Protein AF-A0A952NMJ9-F1 (afdb_monomer_lite)

Structure (mmCIF, N/CA/C/O backbone):
data_AF-A0A952NMJ9-F1
#
_entry.id   AF-A0A952NMJ9-F1
#
loop_
_atom_site.group_PDB
_atom_site.id
_atom_site.type_symbol
_atom_site.label_atom_id
_atom_site.label_alt_id
_atom_site.label_comp_id
_atom_site.label_asym_id
_atom_site.label_entity_id
_atom_site.label_seq_id
_atom_site.pdbx_PDB_ins_code
_atom_site.Cartn_x
_atom_site.Cartn_y
_atom_site.Cartn_z
_atom_site.occupancy
_atom_site.B_iso_or_equiv
_atom_site.auth_seq_id
_atom_site.auth_comp_id
_atom_site.auth_asym_id
_atom_site.auth_atom_id
_atom_site.pdbx_PDB_model_num
ATOM 1 N N . MET A 1 1 ? 0.794 -1.413 25.135 1.00 42.69 1 MET A N 1
ATOM 2 C CA . MET A 1 1 ? 2.075 -1.591 24.406 1.00 42.69 1 MET A CA 1
ATOM 3 C C . MET A 1 1 ? 2.187 -2.893 23.599 1.00 42.69 1 MET A C 1
ATOM 5 O O . MET A 1 1 ? 2.860 -2.873 22.579 1.00 42.69 1 MET A O 1
ATOM 9 N N . LEU A 1 2 ? 1.512 -3.999 23.958 1.00 35.53 2 LEU A N 1
ATOM 10 C CA . LEU A 1 2 ? 1.586 -5.271 23.206 1.00 35.53 2 LEU A CA 1
ATOM 11 C C . LEU A 1 2 ? 0.956 -5.219 21.788 1.00 35.53 2 LEU A C 1
ATOM 13 O O . LEU A 1 2 ? 1.430 -5.891 20.878 1.00 35.53 2 LEU A O 1
ATOM 17 N N . LYS A 1 3 ? -0.062 -4.368 21.579 1.00 44.22 3 LYS A N 1
ATOM 18 C CA . LYS A 1 3 ? -0.805 -4.239 20.307 1.00 44.22 3 LYS A CA 1
ATOM 19 C C . LYS A 1 3 ? -0.016 -3.550 19.178 1.00 44.22 3 LYS A C 1
ATOM 21 O O . LYS A 1 3 ? -0.236 -3.853 18.013 1.00 44.22 3 LYS A O 1
ATOM 26 N N . LEU A 1 4 ? 0.959 -2.698 19.512 1.00 35.91 4 LEU A N 1
ATOM 27 C CA . LEU A 1 4 ? 1.773 -1.972 18.523 1.00 35.91 4 LEU A CA 1
ATOM 28 C C . LEU A 1 4 ? 2.778 -2.896 17.805 1.00 35.91 4 LEU A C 1
ATOM 30 O O . LEU A 1 4 ? 3.084 -2.702 16.633 1.00 35.91 4 LEU A O 1
ATOM 34 N N . ARG A 1 5 ? 3.242 -3.954 18.489 1.00 33.88 5 ARG A N 1
ATOM 35 C CA . ARG A 1 5 ? 4.168 -4.952 17.925 1.00 33.88 5 ARG A CA 1
ATOM 36 C C . ARG A 1 5 ? 3.506 -5.874 16.895 1.00 33.88 5 ARG A C 1
ATOM 38 O O . ARG A 1 5 ? 4.160 -6.262 15.935 1.00 33.88 5 ARG A O 1
ATOM 45 N N . GLN A 1 6 ? 2.221 -6.199 17.061 1.00 36.75 6 GLN A N 1
ATOM 46 C CA . GLN A 1 6 ? 1.490 -7.052 16.113 1.00 36.75 6 GLN A CA 1
ATOM 47 C C . GLN A 1 6 ? 1.108 -6.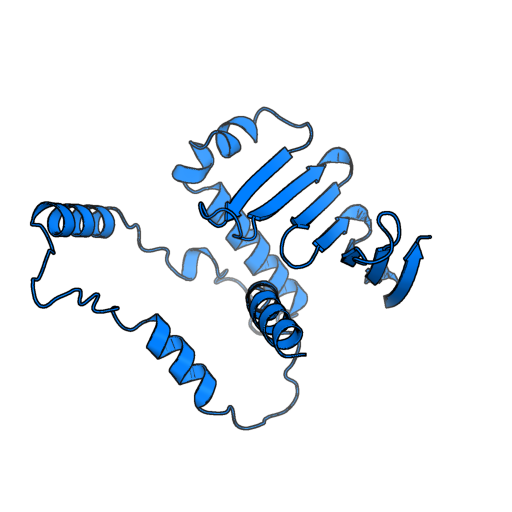313 14.823 1.00 36.75 6 GLN A C 1
ATOM 49 O O . GLN A 1 6 ? 1.174 -6.902 13.747 1.00 36.75 6 GLN A O 1
ATOM 54 N N . VAL A 1 7 ? 0.796 -5.015 14.906 1.00 40.84 7 VAL A N 1
ATOM 55 C CA . VAL A 1 7 ? 0.533 -4.181 13.720 1.00 40.84 7 VAL A CA 1
ATOM 56 C C . VAL A 1 7 ? 1.804 -4.004 12.882 1.00 40.84 7 VAL A C 1
ATOM 58 O O . VAL A 1 7 ? 1.748 -4.138 11.663 1.00 40.84 7 VAL A O 1
ATOM 61 N N . PHE A 1 8 ? 2.966 -3.825 13.524 1.00 36.38 8 PHE A N 1
ATOM 62 C CA . PHE A 1 8 ? 4.257 -3.784 12.826 1.00 36.38 8 PHE A CA 1
ATOM 63 C C . PHE A 1 8 ? 4.568 -5.094 12.084 1.00 36.38 8 PHE A C 1
ATOM 65 O O . PHE A 1 8 ? 5.024 -5.054 10.947 1.00 36.38 8 PHE A O 1
ATOM 72 N N . ALA A 1 9 ? 4.273 -6.255 12.679 1.00 34.78 9 ALA A N 1
ATOM 73 C CA . ALA A 1 9 ? 4.513 -7.552 12.042 1.00 34.78 9 ALA A CA 1
ATOM 74 C C . ALA A 1 9 ? 3.627 -7.787 10.802 1.00 34.78 9 ALA A C 1
ATOM 76 O O . ALA A 1 9 ? 4.106 -8.333 9.813 1.00 34.78 9 ALA A O 1
ATOM 77 N N . PHE A 1 10 ? 2.368 -7.331 10.815 1.00 34.47 10 PHE A N 1
ATOM 78 C CA . PHE A 1 10 ? 1.462 -7.465 9.664 1.00 34.47 10 PHE A CA 1
ATOM 79 C C . PHE A 1 10 ? 1.792 -6.473 8.534 1.00 34.47 10 PHE A C 1
ATOM 81 O O . PHE A 1 10 ? 1.662 -6.803 7.358 1.00 34.47 10 PHE A O 1
ATOM 88 N N . MET A 1 11 ? 2.289 -5.278 8.876 1.00 32.94 11 MET A N 1
ATOM 89 C CA . MET A 1 11 ? 2.744 -4.291 7.890 1.00 32.94 11 MET A CA 1
ATOM 90 C C . MET A 1 11 ? 4.066 -4.692 7.232 1.00 32.94 11 MET A C 1
ATOM 92 O O . MET A 1 11 ? 4.254 -4.450 6.043 1.00 32.94 11 MET A O 1
ATOM 96 N N . ILE A 1 12 ? 4.945 -5.376 7.974 1.00 35.53 12 ILE A N 1
ATOM 97 C CA . ILE A 1 12 ? 6.154 -5.981 7.416 1.00 35.53 12 ILE A CA 1
ATOM 98 C C . ILE A 1 12 ? 5.782 -7.044 6.378 1.00 35.53 12 ILE A C 1
ATOM 100 O O . ILE A 1 12 ? 6.439 -7.089 5.360 1.00 35.53 12 ILE A O 1
ATOM 104 N N . VAL A 1 13 ? 4.702 -7.821 6.518 1.00 34.94 13 VAL A N 1
ATOM 105 C CA . VAL A 1 13 ? 4.318 -8.809 5.482 1.00 34.94 13 VAL A CA 1
ATOM 106 C C . VAL A 1 13 ? 3.899 -8.150 4.155 1.00 34.94 13 VAL A C 1
ATOM 108 O O . VAL A 1 13 ? 4.230 -8.675 3.096 1.00 34.94 13 VAL A O 1
ATOM 111 N N . PHE A 1 14 ? 3.270 -6.967 4.178 1.00 33.09 14 PHE A N 1
ATOM 112 C CA . PHE A 1 14 ? 2.946 -6.219 2.949 1.00 33.09 14 PHE A CA 1
ATOM 113 C C . PHE A 1 14 ? 4.124 -5.376 2.424 1.00 33.09 14 PHE A C 1
ATOM 115 O O . PHE A 1 14 ? 4.249 -5.182 1.219 1.00 33.09 14 PHE A O 1
ATOM 122 N N . ALA A 1 15 ? 5.031 -4.936 3.301 1.00 31.73 15 ALA A N 1
ATOM 123 C CA . ALA A 1 15 ? 6.295 -4.305 2.915 1.00 31.73 15 ALA A CA 1
ATOM 124 C C . ALA A 1 15 ? 7.373 -5.323 2.478 1.00 31.73 15 ALA A C 1
ATOM 126 O O . ALA A 1 15 ? 8.312 -4.953 1.789 1.00 31.73 15 ALA A O 1
ATOM 127 N N . VAL A 1 16 ? 7.236 -6.607 2.830 1.00 32.53 16 VAL A N 1
ATOM 128 C CA . VAL A 1 16 ? 8.125 -7.724 2.438 1.00 32.53 16 VAL A CA 1
ATOM 129 C C . VAL A 1 16 ? 7.691 -8.362 1.114 1.00 32.53 16 VAL A C 1
ATOM 131 O O . VAL A 1 16 ? 8.470 -9.088 0.503 1.00 32.53 16 VAL A O 1
ATOM 134 N N . ALA A 1 17 ? 6.524 -7.989 0.579 1.00 30.83 17 ALA A N 1
ATOM 135 C CA . ALA A 1 17 ? 6.238 -8.124 -0.851 1.00 30.83 17 ALA A CA 1
ATOM 136 C C . ALA A 1 17 ? 6.987 -7.076 -1.716 1.00 30.83 17 ALA A C 1
ATOM 138 O O . ALA A 1 17 ? 6.798 -7.034 -2.928 1.00 30.83 17 ALA A O 1
ATOM 139 N N . LEU A 1 18 ? 7.867 -6.261 -1.111 1.00 33.94 18 LEU A N 1
ATOM 140 C CA . LEU A 1 18 ? 8.969 -5.570 -1.785 1.00 33.94 18 LEU A CA 1
ATOM 141 C C . LEU A 1 18 ? 10.294 -6.220 -1.343 1.00 33.94 18 LEU A C 1
ATOM 143 O O . LEU A 1 18 ? 10.807 -5.901 -0.266 1.00 33.94 18 LEU A O 1
ATOM 147 N N . PRO A 1 19 ? 10.891 -7.137 -2.123 1.00 36.31 19 PRO A N 1
ATOM 148 C CA . PRO A 1 19 ? 12.197 -7.669 -1.774 1.00 36.31 19 PRO A CA 1
ATOM 149 C C . PRO A 1 19 ? 13.293 -6.654 -2.134 1.00 36.31 19 PRO A C 1
ATOM 151 O O . PRO A 1 19 ? 13.559 -6.405 -3.302 1.00 36.31 19 PRO A O 1
ATOM 154 N N . GLY A 1 20 ? 13.997 -6.127 -1.127 1.00 38.19 20 GLY A N 1
ATOM 155 C CA . GLY A 1 20 ? 15.417 -5.786 -1.289 1.00 38.19 20 GLY A CA 1
ATOM 156 C C . GLY A 1 20 ? 15.825 -4.310 -1.308 1.00 38.19 20 GLY A C 1
ATOM 157 O O . GLY A 1 20 ? 16.575 -3.904 -2.186 1.00 38.19 20 GLY A O 1
ATOM 158 N N . PHE A 1 21 ? 15.472 -3.531 -0.283 1.00 36.69 21 PHE A N 1
ATOM 159 C CA . PHE A 1 21 ? 16.312 -2.403 0.150 1.00 36.69 21 PHE A CA 1
ATOM 160 C C . PHE A 1 21 ? 17.115 -2.831 1.379 1.00 36.69 21 PHE A C 1
ATOM 162 O O . PHE A 1 21 ? 16.654 -2.670 2.502 1.00 36.69 21 PHE A O 1
ATOM 169 N N . ALA A 1 22 ? 18.277 -3.442 1.142 1.00 37.31 22 ALA A N 1
ATOM 170 C CA . ALA A 1 22 ? 19.476 -3.440 1.992 1.00 37.31 22 ALA A CA 1
ATOM 171 C C . ALA A 1 22 ? 20.250 -4.743 1.779 1.00 37.31 22 ALA A C 1
ATOM 173 O O . ALA A 1 22 ? 19.855 -5.783 2.300 1.00 37.31 22 ALA A O 1
ATOM 174 N N . GLN A 1 23 ? 21.376 -4.669 1.067 1.00 38.44 23 GLN A N 1
ATOM 175 C CA . GLN A 1 23 ? 22.590 -5.401 1.440 1.00 38.44 23 GLN A CA 1
ATOM 176 C C . GLN A 1 23 ? 23.782 -4.950 0.589 1.00 38.44 23 GLN A C 1
ATOM 178 O O . GLN A 1 23 ? 24.056 -5.470 -0.485 1.00 38.44 23 GLN A O 1
ATOM 183 N N . GLY A 1 24 ? 24.519 -3.982 1.130 1.00 36.00 24 GLY A N 1
ATOM 184 C CA . GLY A 1 24 ? 25.961 -3.878 0.950 1.00 36.00 24 GLY A CA 1
ATOM 185 C C . GLY A 1 24 ? 26.610 -4.146 2.307 1.00 36.00 24 GLY A C 1
ATOM 186 O O . GLY A 1 24 ? 26.682 -3.227 3.112 1.00 36.00 24 GLY A O 1
ATOM 187 N N . ALA A 1 25 ? 26.961 -5.410 2.576 1.00 32.69 25 ALA A N 1
ATOM 188 C CA . ALA A 1 25 ? 27.971 -5.917 3.529 1.00 32.69 25 ALA A CA 1
ATOM 189 C C . ALA A 1 25 ? 27.605 -7.347 3.998 1.00 32.69 25 ALA A C 1
ATOM 191 O O . ALA A 1 25 ? 26.434 -7.617 4.280 1.00 32.69 25 ALA A O 1
ATOM 192 N N . PRO A 1 26 ? 28.577 -8.271 4.121 1.00 44.53 26 PRO A N 1
ATOM 193 C CA . PRO A 1 26 ? 28.313 -9.661 4.469 1.00 44.53 26 PRO A CA 1
ATOM 194 C C . PRO A 1 26 ? 28.120 -9.809 5.983 1.00 44.53 26 PRO A C 1
ATOM 196 O O . PRO A 1 26 ? 29.057 -9.639 6.759 1.00 44.53 26 PRO A O 1
ATOM 199 N N . SER A 1 27 ? 26.922 -10.191 6.425 1.00 42.25 27 SER A N 1
ATOM 200 C CA . SER A 1 27 ? 26.738 -10.731 7.775 1.00 42.25 27 SER A CA 1
ATOM 201 C C . SER A 1 27 ? 25.865 -11.980 7.735 1.00 42.25 27 SER A C 1
ATOM 203 O O . SER A 1 27 ? 24.896 -12.073 6.984 1.00 42.25 27 SER A O 1
ATOM 205 N N . ARG A 1 28 ? 26.296 -12.985 8.499 1.00 46.53 28 ARG A N 1
ATOM 206 C CA . ARG A 1 28 ? 25.708 -14.323 8.593 1.00 46.53 28 ARG A CA 1
ATOM 207 C C . ARG A 1 28 ? 24.206 -14.231 8.883 1.00 46.53 28 ARG A C 1
ATOM 209 O O . ARG A 1 28 ? 23.813 -13.714 9.926 1.00 46.53 28 ARG A O 1
ATOM 216 N N . ALA A 1 29 ? 23.386 -14.764 7.980 1.00 38.59 29 ALA A N 1
ATOM 217 C CA . ALA A 1 29 ? 21.941 -14.823 8.159 1.00 38.59 29 ALA A CA 1
ATOM 218 C C . ALA A 1 29 ? 21.564 -15.716 9.366 1.00 38.59 29 ALA A C 1
ATOM 220 O O . ALA A 1 29 ? 22.111 -16.814 9.508 1.00 38.59 29 ALA A O 1
ATOM 221 N N . PRO A 1 30 ? 20.632 -15.287 10.236 1.00 40.28 30 PRO A N 1
ATOM 222 C CA . PRO A 1 30 ? 20.154 -16.098 11.349 1.00 40.28 30 PRO A CA 1
ATOM 223 C C . PRO A 1 30 ? 19.187 -17.193 10.863 1.00 40.28 30 PRO A C 1
ATOM 225 O O . PRO A 1 30 ? 18.273 -16.943 10.078 1.00 40.28 30 PRO A O 1
ATOM 228 N N . ALA A 1 31 ? 19.360 -18.412 11.384 1.00 44.19 31 ALA A N 1
ATOM 229 C CA . ALA A 1 31 ? 18.623 -19.638 11.035 1.00 44.19 31 ALA A CA 1
ATOM 230 C C . ALA A 1 31 ? 17.092 -19.607 11.281 1.00 44.19 31 ALA A C 1
ATOM 232 O O . ALA A 1 31 ? 16.402 -20.608 11.088 1.00 44.19 31 ALA A O 1
ATOM 233 N N . THR A 1 32 ? 16.539 -18.480 11.726 1.00 42.66 32 THR A N 1
ATOM 234 C CA . THR A 1 32 ? 15.120 -18.292 12.052 1.00 42.66 32 THR A CA 1
ATOM 235 C C . THR A 1 32 ? 14.244 -18.035 10.826 1.00 42.66 32 THR A C 1
ATOM 237 O O . THR A 1 32 ? 13.089 -18.455 10.823 1.00 42.66 32 THR A O 1
ATOM 240 N N . ILE A 1 33 ? 14.779 -17.421 9.765 1.00 39.19 33 ILE A N 1
ATOM 241 C CA . ILE A 1 33 ? 14.003 -17.111 8.548 1.00 39.19 33 ILE A CA 1
ATOM 242 C C . ILE A 1 33 ? 13.688 -18.396 7.766 1.00 39.19 33 ILE A C 1
ATOM 244 O O . ILE A 1 33 ? 12.555 -18.609 7.341 1.00 39.19 33 ILE A O 1
ATOM 248 N N . THR A 1 34 ? 14.648 -19.318 7.681 1.00 41.88 34 THR A N 1
ATOM 249 C CA . THR A 1 34 ? 14.473 -20.611 7.001 1.00 41.88 34 THR A CA 1
ATOM 250 C C . THR A 1 34 ? 13.426 -21.497 7.689 1.00 41.88 34 THR A C 1
ATOM 252 O O . THR A 1 34 ? 12.685 -22.212 7.018 1.00 41.88 34 THR A O 1
ATOM 255 N N . ARG A 1 35 ? 13.294 -21.408 9.023 1.00 41.41 35 ARG A N 1
ATOM 256 C CA . ARG A 1 35 ? 12.271 -22.153 9.779 1.00 41.41 35 ARG A CA 1
ATOM 257 C C . ARG A 1 35 ? 10.859 -21.604 9.579 1.00 41.41 35 ARG A C 1
ATOM 259 O O . ARG A 1 35 ? 9.920 -22.391 9.554 1.00 41.41 35 ARG A O 1
ATOM 266 N N . GLY A 1 36 ? 10.701 -20.289 9.408 1.00 37.28 36 GLY A N 1
ATOM 267 C CA . GLY A 1 36 ? 9.393 -19.677 9.141 1.00 37.28 36 GLY A CA 1
ATOM 268 C C . GLY A 1 36 ? 8.807 -20.115 7.797 1.00 37.28 36 GLY A C 1
ATOM 269 O O . GLY A 1 36 ? 7.623 -20.425 7.708 1.00 37.28 36 GLY A O 1
ATOM 270 N N . VAL A 1 37 ? 9.659 -20.236 6.776 1.00 39.34 37 VAL A N 1
ATOM 271 C CA . VAL A 1 37 ? 9.260 -20.718 5.444 1.00 39.34 37 VAL A CA 1
ATOM 272 C C . VAL A 1 37 ? 8.950 -22.220 5.460 1.00 39.34 37 VAL A C 1
ATOM 274 O O . VAL A 1 37 ? 7.958 -22.641 4.874 1.00 39.34 37 VAL A O 1
ATOM 277 N N . GLN A 1 38 ? 9.724 -23.033 6.190 1.00 40.78 38 GLN A N 1
ATOM 278 C CA . GLN A 1 38 ? 9.424 -24.464 6.348 1.00 40.78 38 GLN A CA 1
ATOM 279 C C . GLN A 1 38 ? 8.149 -24.733 7.163 1.00 40.78 38 GLN A C 1
ATOM 281 O O . GLN A 1 38 ? 7.432 -25.678 6.851 1.00 40.78 38 GLN A O 1
ATOM 286 N N . ALA A 1 39 ? 7.824 -23.903 8.160 1.00 42.59 39 ALA A N 1
ATOM 287 C CA . ALA A 1 39 ? 6.588 -24.037 8.935 1.00 42.59 39 ALA A CA 1
ATOM 288 C C . ALA A 1 39 ? 5.326 -23.677 8.127 1.00 42.59 39 ALA A C 1
ATOM 290 O O . ALA A 1 39 ? 4.266 -24.238 8.379 1.00 42.59 39 ALA A O 1
ATOM 291 N N . LEU A 1 40 ? 5.445 -22.778 7.141 1.00 37.31 40 LEU A N 1
ATOM 292 C CA . LEU A 1 40 ? 4.362 -22.420 6.214 1.00 37.31 40 LEU A CA 1
ATOM 293 C C . LEU A 1 40 ? 4.216 -23.406 5.042 1.00 37.31 40 LEU A C 1
ATOM 295 O O . LEU A 1 40 ? 3.147 -23.487 4.445 1.00 37.31 40 LEU A O 1
ATOM 299 N N . ALA A 1 41 ? 5.277 -24.148 4.715 1.00 39.16 41 ALA A N 1
ATOM 300 C CA . ALA A 1 41 ? 5.271 -25.182 3.678 1.00 39.16 41 ALA A CA 1
ATOM 301 C C . ALA A 1 41 ? 4.927 -26.586 4.213 1.00 39.16 41 ALA A C 1
ATOM 303 O O . ALA A 1 41 ? 4.723 -27.509 3.423 1.00 39.16 41 ALA A O 1
ATOM 304 N N . ALA A 1 42 ? 4.871 -26.771 5.536 1.00 36.16 42 ALA A N 1
ATOM 305 C CA . ALA A 1 42 ? 4.456 -28.032 6.132 1.00 36.16 42 ALA A CA 1
ATOM 306 C C . ALA A 1 42 ? 2.932 -28.213 5.976 1.00 36.16 42 ALA A C 1
ATOM 308 O O . ALA A 1 42 ? 2.180 -27.286 6.286 1.00 36.16 42 ALA A O 1
ATOM 309 N N . PRO A 1 43 ? 2.449 -29.384 5.519 1.00 42.47 43 PRO A N 1
ATOM 310 C CA . PRO A 1 43 ? 1.019 -29.652 5.441 1.00 42.47 43 PRO A CA 1
ATOM 311 C C . PRO A 1 43 ? 0.423 -29.584 6.851 1.00 42.47 43 PRO A C 1
ATOM 313 O O . PRO A 1 43 ? 0.786 -30.363 7.733 1.00 42.47 43 PRO A O 1
ATOM 316 N N . SER A 1 44 ? -0.470 -28.624 7.081 1.00 44.09 44 SER A N 1
ATOM 317 C CA . SER A 1 44 ? -1.192 -28.487 8.340 1.00 44.09 44 SER A CA 1
ATOM 318 C C . SER A 1 44 ? -2.111 -29.694 8.529 1.00 44.09 44 SER A C 1
ATOM 320 O O . SER A 1 44 ? -3.116 -29.857 7.839 1.00 44.09 44 SER A O 1
ATOM 322 N N . VAL A 1 45 ? -1.768 -30.563 9.479 1.00 45.12 45 VAL A N 1
ATOM 323 C CA . VAL A 1 45 ? -2.661 -31.638 9.916 1.00 45.12 45 VAL A CA 1
ATOM 324 C C . VAL A 1 45 ? -3.727 -31.002 10.811 1.00 45.12 45 VAL A C 1
ATOM 326 O O . VAL A 1 45 ? -3.494 -30.742 11.990 1.00 45.12 45 VAL A O 1
ATOM 329 N N . LEU A 1 46 ? -4.891 -30.692 10.238 1.00 43.44 46 LEU A N 1
ATOM 330 C CA . LEU A 1 46 ? -6.083 -30.314 10.997 1.00 43.44 46 LEU A CA 1
ATOM 331 C C . LEU A 1 46 ? -6.611 -31.563 11.718 1.00 43.44 46 LEU A C 1
ATOM 333 O O . LEU A 1 46 ? -7.274 -32.400 11.113 1.00 43.44 46 LEU A O 1
ATOM 337 N N . LEU A 1 47 ? -6.290 -31.706 13.006 1.00 40.38 47 LEU A N 1
ATOM 338 C CA . LEU A 1 47 ? -6.890 -32.710 13.887 1.00 40.38 47 LEU A CA 1
ATOM 339 C C . LEU A 1 47 ? -7.958 -32.033 14.746 1.00 40.38 47 LEU A C 1
ATOM 341 O O . LEU A 1 47 ? -7.634 -31.261 15.646 1.00 40.38 47 LEU A O 1
ATOM 345 N N . TYR A 1 48 ? -9.226 -32.343 14.481 1.00 40.62 48 TYR A N 1
ATOM 346 C CA . TYR A 1 48 ? -10.337 -32.054 15.385 1.00 40.62 48 TYR A CA 1
ATOM 347 C C . TYR A 1 48 ? -10.868 -33.398 15.902 1.00 40.62 48 TYR A C 1
ATOM 349 O O . TYR A 1 48 ? -11.299 -34.235 15.118 1.00 40.62 48 TYR A O 1
ATOM 357 N N . ASN A 1 49 ? -10.771 -33.632 17.214 1.00 43.97 49 ASN A N 1
ATOM 358 C CA . ASN A 1 49 ? -11.414 -34.739 17.941 1.00 43.97 49 ASN A CA 1
ATOM 359 C C . ASN A 1 49 ? -11.214 -36.183 17.430 1.00 43.97 49 ASN A C 1
ATOM 361 O O . ASN A 1 49 ? -12.099 -37.014 17.594 1.00 43.97 49 ASN A O 1
ATOM 365 N N . GLY A 1 50 ? -10.048 -36.533 16.879 1.00 50.38 50 GLY A N 1
ATOM 366 C CA . GLY A 1 50 ? -9.683 -37.944 16.648 1.00 50.38 50 GLY A CA 1
ATOM 367 C C . GLY A 1 50 ? -10.479 -38.677 15.560 1.00 50.38 50 GLY A C 1
ATOM 368 O O . GLY A 1 50 ? -10.174 -39.831 15.272 1.00 50.38 50 GLY A O 1
ATOM 369 N N . GLU A 1 51 ? -11.423 -38.008 14.904 1.00 50.97 51 GLU A N 1
ATOM 370 C CA . GLU A 1 51 ? -12.136 -38.516 13.739 1.00 50.97 51 GLU A CA 1
ATOM 371 C C . GLU A 1 51 ? -11.636 -37.783 12.495 1.00 50.97 51 GLU A C 1
ATOM 373 O O . GLU A 1 51 ? -11.701 -36.559 12.373 1.00 50.97 51 GLU A O 1
ATOM 378 N N . THR A 1 52 ? -11.078 -38.544 11.557 1.00 48.97 52 THR A N 1
ATOM 379 C CA . THR A 1 52 ? -10.643 -38.044 10.254 1.00 48.97 52 THR A CA 1
ATOM 380 C C . THR A 1 52 ? -11.872 -37.729 9.405 1.00 48.97 52 THR A C 1
ATOM 382 O O . THR A 1 52 ? -12.274 -38.506 8.548 1.00 48.97 52 THR A O 1
ATOM 385 N N . LEU A 1 53 ? -12.470 -36.555 9.607 1.00 49.25 53 LEU A N 1
ATOM 386 C CA . LEU A 1 53 ? -13.511 -36.011 8.727 1.00 49.25 53 LEU A CA 1
ATOM 387 C C . LEU A 1 53 ? -12.900 -35.433 7.441 1.00 49.25 53 LEU A C 1
ATOM 389 O O . LEU A 1 53 ? -13.208 -34.320 7.023 1.00 49.25 53 LEU A O 1
ATOM 393 N N . ILE A 1 54 ? -12.017 -36.194 6.793 1.00 55.69 54 ILE A N 1
ATOM 394 C CA . ILE A 1 54 ? -11.716 -35.965 5.385 1.00 55.69 54 ILE A CA 1
ATOM 395 C C . ILE A 1 54 ? -12.745 -36.789 4.617 1.00 55.69 54 ILE A C 1
ATOM 397 O O . ILE A 1 54 ? -12.536 -37.967 4.334 1.00 55.69 54 ILE A O 1
ATOM 401 N N . THR A 1 55 ? -13.903 -36.188 4.346 1.00 66.62 55 THR A N 1
ATOM 402 C CA . THR A 1 55 ? -14.922 -36.825 3.510 1.00 66.62 55 THR A CA 1
ATOM 403 C C . THR A 1 55 ? -14.343 -37.119 2.124 1.00 66.62 55 THR A C 1
ATOM 405 O O . THR A 1 55 ? -13.485 -36.381 1.630 1.00 66.62 55 THR A O 1
ATOM 408 N N . ALA A 1 56 ? -14.789 -38.209 1.490 1.00 72.44 56 ALA A N 1
ATOM 409 C CA . ALA A 1 56 ? -14.334 -38.596 0.150 1.00 72.44 56 ALA A CA 1
ATOM 410 C C . ALA A 1 56 ? -14.478 -37.437 -0.857 1.00 72.44 56 ALA A C 1
ATOM 412 O O . ALA A 1 56 ? -13.567 -37.193 -1.648 1.00 72.44 56 ALA A O 1
ATOM 413 N N . ASP A 1 57 ? -15.542 -36.646 -0.709 1.00 69.75 57 ASP A N 1
ATOM 414 C CA . ASP A 1 57 ? -15.798 -35.436 -1.489 1.00 69.75 57 ASP A CA 1
ATOM 415 C C . ASP A 1 57 ? -14.693 -34.386 -1.338 1.00 69.75 57 ASP A C 1
ATOM 417 O O . ASP A 1 57 ? -14.308 -33.751 -2.314 1.00 69.75 57 ASP A O 1
ATOM 421 N N . LEU A 1 58 ? -14.131 -34.202 -0.138 1.00 62.22 58 LEU A N 1
ATOM 422 C CA . LEU A 1 58 ? -13.054 -33.236 0.086 1.00 62.22 58 LEU A CA 1
ATOM 423 C C . LEU A 1 58 ? -11.751 -33.686 -0.588 1.00 62.22 58 LEU A C 1
ATOM 425 O O . LEU A 1 58 ? -11.012 -32.860 -1.123 1.00 62.22 58 LEU A O 1
ATOM 429 N N . ILE A 1 59 ? -11.485 -34.997 -0.594 1.00 71.69 59 ILE A N 1
ATOM 430 C CA . ILE A 1 59 ? -10.328 -35.596 -1.277 1.00 71.69 59 ILE A CA 1
ATOM 431 C C . ILE A 1 59 ? -10.476 -35.447 -2.787 1.00 71.69 59 ILE A C 1
ATOM 433 O O . ILE A 1 59 ? -9.519 -35.085 -3.470 1.00 71.69 59 ILE A O 1
ATOM 437 N N . GLU A 1 60 ? -11.663 -35.725 -3.314 1.00 75.69 60 GLU A N 1
ATOM 438 C CA . GLU A 1 60 ? -11.951 -35.606 -4.738 1.00 75.69 60 GLU A CA 1
ATOM 439 C C . GLU A 1 60 ? -11.886 -34.146 -5.195 1.00 75.69 60 GLU A C 1
ATOM 441 O O . GLU A 1 60 ? -11.241 -33.834 -6.195 1.00 75.69 60 GLU A O 1
ATOM 446 N N . ASN A 1 61 ? -12.440 -33.227 -4.404 1.00 70.94 61 ASN A N 1
ATOM 447 C CA . ASN A 1 61 ? -12.398 -31.800 -4.693 1.00 70.94 61 ASN A CA 1
ATOM 448 C C . ASN A 1 61 ? -10.963 -31.247 -4.602 1.00 70.94 61 ASN A C 1
ATOM 450 O O . ASN A 1 61 ? -10.537 -30.491 -5.471 1.00 70.94 61 ASN A O 1
ATOM 454 N N . TYR A 1 62 ? -10.166 -31.694 -3.625 1.00 69.56 62 TYR A N 1
ATOM 455 C CA . TYR A 1 62 ? -8.740 -31.365 -3.544 1.00 69.56 62 TYR A CA 1
ATOM 456 C C . TYR A 1 62 ? -7.952 -31.895 -4.749 1.00 69.56 62 TYR A C 1
ATOM 458 O O . TYR A 1 62 ? -7.133 -3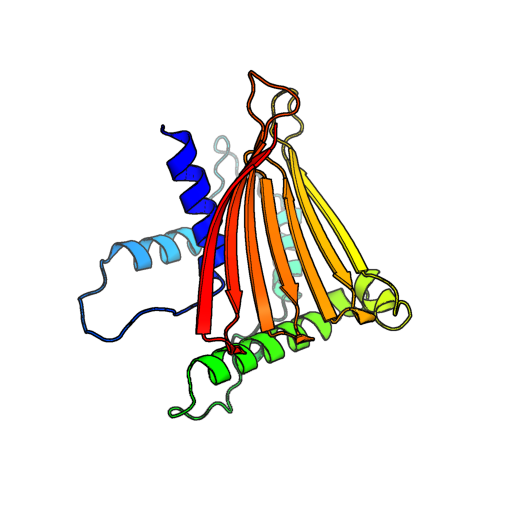1.169 -5.309 1.00 69.56 62 TYR A O 1
ATOM 466 N N . LYS A 1 63 ? -8.207 -33.138 -5.180 1.00 75.88 63 LYS A N 1
ATOM 467 C CA . LYS A 1 63 ? -7.574 -33.724 -6.373 1.00 75.88 63 LYS A CA 1
ATOM 468 C C . LYS A 1 63 ? -7.968 -32.985 -7.647 1.00 75.88 63 LYS A C 1
ATOM 470 O O . LYS A 1 63 ? -7.106 -32.766 -8.489 1.00 75.88 63 LYS A O 1
ATOM 475 N N . ARG A 1 64 ? -9.226 -32.554 -7.766 1.00 70.62 64 ARG A N 1
ATOM 476 C CA . ARG A 1 64 ? -9.708 -31.731 -8.880 1.00 70.62 64 ARG A CA 1
ATOM 477 C C . ARG A 1 64 ? -9.021 -30.367 -8.908 1.00 70.62 64 ARG A C 1
ATOM 479 O O . ARG A 1 64 ? -8.471 -30.004 -9.935 1.00 70.62 64 ARG A O 1
ATOM 486 N N . VAL A 1 65 ? -8.942 -29.673 -7.772 1.00 65.50 65 VAL A N 1
ATOM 487 C CA . VAL A 1 65 ? -8.229 -28.386 -7.666 1.00 65.50 65 VAL A CA 1
ATOM 488 C C . VAL A 1 65 ? -6.721 -28.548 -7.902 1.00 65.50 65 VAL A C 1
ATOM 490 O O . VAL A 1 65 ? -6.098 -27.673 -8.489 1.00 65.50 65 VAL A O 1
ATOM 493 N N . GLN A 1 66 ? -6.109 -29.659 -7.482 1.00 64.12 66 GLN A N 1
ATOM 494 C CA . GLN A 1 66 ? -4.711 -29.971 -7.812 1.00 64.12 66 GLN A CA 1
ATOM 495 C C . GLN A 1 66 ? -4.511 -30.289 -9.299 1.00 64.12 66 GLN A C 1
ATOM 497 O O . GLN A 1 66 ? -3.476 -29.934 -9.850 1.00 64.12 66 GLN A O 1
ATOM 502 N N . ALA A 1 67 ? -5.480 -30.934 -9.950 1.00 63.47 67 ALA A N 1
ATOM 503 C CA . ALA A 1 67 ? -5.449 -31.203 -11.386 1.00 63.47 67 ALA A CA 1
ATOM 504 C C . ALA A 1 67 ? -5.712 -29.940 -12.229 1.00 63.47 67 ALA A C 1
ATOM 506 O O . ALA A 1 67 ? -5.214 -29.841 -13.345 1.00 63.47 67 ALA A O 1
ATOM 507 N N . GLU A 1 68 ? -6.462 -28.978 -11.685 1.00 63.50 68 GLU A N 1
ATOM 508 C CA . GLU A 1 68 ? -6.790 -27.689 -12.310 1.00 63.50 68 GLU A CA 1
ATOM 509 C C . GLU A 1 68 ? -5.767 -26.585 -11.990 1.00 63.50 68 GLU A C 1
ATOM 511 O O . GLU A 1 68 ? -5.731 -25.548 -12.651 1.00 63.50 68 GLU A O 1
ATOM 516 N N . LYS A 1 69 ? -4.881 -26.803 -11.008 1.00 55.06 69 LYS A N 1
ATOM 517 C CA . LYS A 1 69 ? -3.717 -25.945 -10.782 1.00 55.06 69 LYS A CA 1
ATOM 518 C C . LYS A 1 69 ? -2.759 -26.076 -11.962 1.00 55.06 69 LYS A C 1
ATOM 520 O O . LYS A 1 69 ? -1.821 -26.874 -11.942 1.00 55.06 69 LYS A O 1
ATOM 525 N N . GLU A 1 70 ? -2.918 -25.195 -12.944 1.00 58.97 70 GLU A N 1
ATOM 526 C CA . GLU A 1 70 ? -1.764 -24.665 -13.657 1.00 58.97 70 GLU A CA 1
ATOM 527 C C . GLU A 1 70 ? -0.776 -24.197 -12.588 1.00 58.97 70 GLU A C 1
ATOM 529 O O . GLU A 1 70 ? -1.028 -23.273 -11.810 1.00 58.97 70 GLU A O 1
ATOM 534 N N . THR A 1 71 ? 0.312 -24.947 -12.443 1.00 58.66 71 THR A N 1
ATOM 535 C CA . THR A 1 71 ? 1.365 -24.609 -11.495 1.00 58.66 71 THR A CA 1
ATOM 536 C C . THR A 1 71 ? 1.902 -23.256 -11.919 1.00 58.66 71 THR A C 1
ATOM 538 O O . THR A 1 71 ? 2.562 -23.166 -12.945 1.00 58.66 71 THR A O 1
ATOM 541 N N . LEU A 1 72 ? 1.571 -22.203 -11.166 1.00 60.59 72 LEU A N 1
ATOM 542 C CA . LEU A 1 72 ? 2.138 -20.872 -11.355 1.00 60.59 72 LEU A CA 1
ATOM 543 C C . LEU A 1 72 ? 3.656 -21.027 -11.349 1.00 60.59 72 LEU A C 1
ATOM 545 O O . LEU A 1 72 ? 4.255 -21.280 -10.296 1.00 60.59 72 LEU A O 1
ATOM 549 N N . LYS A 1 73 ? 4.283 -20.982 -12.526 1.00 67.12 73 LYS A N 1
ATOM 550 C CA . LYS A 1 73 ? 5.718 -21.199 -12.616 1.00 67.12 73 LYS A CA 1
ATOM 551 C C . LYS A 1 73 ? 6.364 -19.905 -12.168 1.00 67.12 73 LYS A C 1
ATOM 553 O O . LYS A 1 73 ? 5.958 -18.815 -12.553 1.00 67.12 73 LYS A O 1
ATOM 558 N N . ILE A 1 74 ? 7.414 -20.009 -11.362 1.00 61.78 74 ILE A N 1
ATOM 559 C CA . ILE A 1 74 ? 8.180 -18.838 -10.909 1.00 61.78 74 ILE A CA 1
ATOM 560 C C . ILE A 1 74 ? 8.701 -18.027 -12.118 1.00 61.78 74 ILE A C 1
ATOM 562 O O . ILE A 1 74 ? 8.807 -16.804 -12.049 1.00 61.78 74 ILE A O 1
ATOM 566 N N . SER A 1 75 ? 8.937 -18.696 -13.255 1.00 71.75 75 SER A N 1
ATOM 567 C CA . SER A 1 75 ? 9.280 -18.081 -14.546 1.00 71.75 75 SER A CA 1
ATOM 568 C C . SER A 1 75 ? 8.232 -17.111 -15.090 1.00 71.75 75 SER A C 1
ATOM 570 O O . SER A 1 75 ? 8.562 -16.262 -15.913 1.00 71.75 75 SER A O 1
ATOM 572 N N . ASP A 1 76 ? 6.983 -17.227 -14.651 1.00 73.31 76 ASP A N 1
ATOM 573 C CA . ASP A 1 76 ? 5.885 -16.401 -15.145 1.00 73.31 76 ASP A CA 1
ATOM 574 C C . ASP A 1 76 ? 5.892 -15.018 -14.472 1.00 73.31 76 ASP A C 1
ATOM 576 O O . ASP A 1 76 ? 5.320 -14.070 -15.005 1.00 73.31 76 ASP A O 1
ATOM 580 N N . PHE A 1 77 ? 6.594 -14.879 -13.341 1.00 67.50 77 PHE A N 1
ATOM 581 C CA . PHE A 1 77 ? 6.670 -13.651 -12.540 1.00 67.50 77 PHE A CA 1
ATOM 582 C C . PHE A 1 77 ? 8.060 -13.005 -12.557 1.00 67.50 77 PHE A C 1
ATOM 584 O O . PHE A 1 77 ? 8.175 -11.792 -12.394 1.00 67.50 77 PHE A O 1
ATOM 591 N N . ILE A 1 78 ? 9.120 -13.790 -12.774 1.00 74.06 78 ILE A N 1
ATOM 592 C CA . ILE A 1 78 ? 10.497 -13.290 -12.849 1.00 74.06 78 ILE A CA 1
ATOM 593 C C . ILE A 1 78 ? 10.943 -13.257 -14.318 1.00 74.06 78 ILE A C 1
ATOM 595 O O . ILE A 1 78 ? 11.061 -14.318 -14.936 1.00 74.06 78 ILE A O 1
ATOM 599 N N . PRO A 1 79 ? 11.238 -12.078 -14.896 1.00 71.50 79 PRO A N 1
ATOM 600 C CA . PRO A 1 79 ? 11.719 -11.993 -16.268 1.00 71.50 79 PRO A CA 1
ATOM 601 C C . PRO A 1 79 ? 13.105 -12.640 -16.383 1.00 71.50 79 PRO A C 1
ATOM 603 O O . PRO A 1 79 ? 14.055 -12.228 -15.722 1.00 71.50 79 PRO A O 1
ATOM 606 N N . LEU A 1 80 ? 13.239 -13.642 -17.255 1.00 77.56 80 LEU A N 1
ATOM 607 C CA . LEU A 1 80 ? 14.500 -14.372 -17.462 1.00 77.56 80 LEU A CA 1
ATOM 608 C C . LEU A 1 80 ? 15.543 -13.579 -18.272 1.00 77.56 80 LEU A C 1
ATOM 610 O O . LEU A 1 80 ? 16.679 -14.018 -18.419 1.00 77.56 80 LEU A O 1
ATOM 614 N N . THR A 1 81 ? 15.165 -12.420 -18.813 1.00 79.06 81 THR A N 1
ATOM 615 C CA . THR A 1 81 ? 15.987 -11.598 -19.716 1.00 79.06 81 THR A CA 1
ATOM 616 C C . THR A 1 81 ? 16.745 -10.474 -19.008 1.00 79.06 81 THR A C 1
ATOM 618 O O . THR A 1 81 ? 17.331 -9.618 -19.669 1.00 79.06 81 THR A O 1
ATOM 621 N N . ILE A 1 82 ? 16.722 -10.427 -17.674 1.00 77.75 82 ILE A N 1
ATOM 622 C CA . ILE A 1 82 ? 17.386 -9.368 -16.911 1.00 77.75 82 ILE A CA 1
ATOM 623 C C . ILE A 1 82 ? 18.893 -9.638 -16.876 1.00 77.75 82 ILE A C 1
ATOM 625 O O . ILE A 1 82 ? 19.337 -10.685 -16.406 1.00 77.75 82 ILE A O 1
ATOM 629 N N . SER A 1 83 ? 19.688 -8.679 -17.363 1.00 82.75 83 SER A N 1
ATOM 630 C CA . SER A 1 83 ? 21.149 -8.754 -17.265 1.00 82.75 83 SER A CA 1
ATOM 631 C C . SER A 1 83 ? 21.583 -8.820 -15.792 1.00 82.75 83 SER A C 1
ATOM 633 O O . SER A 1 83 ? 21.099 -8.013 -14.996 1.00 82.75 83 SER A O 1
ATOM 635 N N . PRO A 1 84 ? 22.552 -9.676 -15.415 1.00 73.81 84 PRO A N 1
ATOM 636 C CA . PRO A 1 84 ? 23.113 -9.700 -14.061 1.00 73.81 84 PR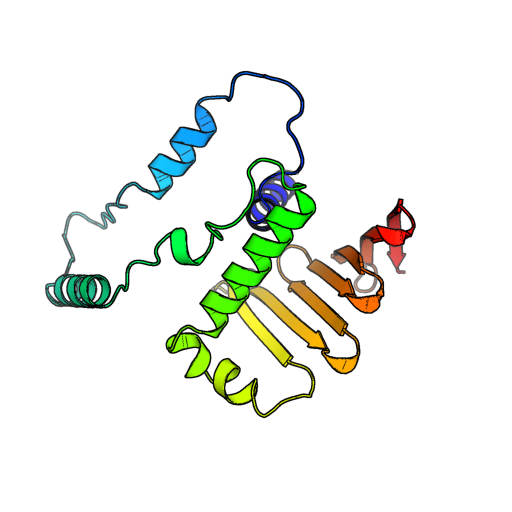O A CA 1
ATOM 637 C C . PRO A 1 84 ? 23.718 -8.362 -13.605 1.00 73.81 84 PRO A C 1
ATOM 639 O O . PRO A 1 84 ? 23.896 -8.143 -12.412 1.00 73.81 84 PRO A O 1
ATOM 642 N N . SER A 1 85 ? 24.050 -7.474 -14.548 1.00 83.94 85 SER A N 1
ATOM 643 C CA . SER A 1 85 ? 24.588 -6.135 -14.288 1.00 83.94 85 SER A CA 1
ATOM 644 C C . SER A 1 85 ? 23.519 -5.038 -14.216 1.00 83.94 85 SER A C 1
ATOM 646 O O . SER A 1 85 ? 23.868 -3.859 -14.183 1.00 83.94 85 SER A O 1
ATOM 648 N N . ALA A 1 86 ? 22.234 -5.390 -14.304 1.00 78.56 86 ALA A N 1
ATOM 649 C CA . ALA A 1 86 ? 21.151 -4.419 -14.313 1.00 78.56 86 ALA A CA 1
ATOM 650 C C . ALA A 1 86 ? 20.996 -3.728 -12.949 1.00 78.56 86 ALA A C 1
ATOM 652 O O . ALA A 1 86 ? 21.179 -4.339 -11.896 1.00 78.56 86 ALA A O 1
ATOM 653 N N . ASP A 1 87 ? 20.627 -2.447 -12.986 1.00 82.38 87 ASP A N 1
ATOM 654 C CA . ASP A 1 87 ? 20.315 -1.666 -11.791 1.00 82.38 87 ASP A CA 1
ATOM 655 C C . ASP A 1 87 ? 19.125 -2.276 -11.032 1.00 82.38 87 ASP A C 1
ATOM 657 O O . ASP A 1 87 ? 18.144 -2.713 -11.641 1.00 82.38 87 ASP A O 1
ATOM 661 N N . SER A 1 88 ? 19.191 -2.297 -9.700 1.00 62.47 88 SER A N 1
ATOM 662 C CA . SER A 1 88 ? 18.170 -2.933 -8.858 1.00 62.47 88 SER A CA 1
ATOM 663 C C . SER A 1 88 ? 16.787 -2.295 -9.007 1.00 62.47 88 SER A C 1
ATOM 665 O O . SER A 1 88 ? 15.781 -3.001 -8.911 1.00 62.47 88 SER A O 1
ATOM 667 N N . GLY A 1 89 ? 16.721 -0.993 -9.304 1.00 61.84 89 GLY A N 1
ATOM 668 C CA . GLY A 1 89 ? 15.475 -0.306 -9.624 1.00 61.84 89 GLY A CA 1
ATOM 669 C C . GLY A 1 89 ? 14.857 -0.816 -10.926 1.00 61.84 89 GLY A C 1
ATOM 670 O O . GLY A 1 89 ? 13.656 -1.076 -10.967 1.00 61.84 89 GLY A O 1
ATOM 671 N N . TYR A 1 90 ? 15.680 -1.041 -11.955 1.00 70.38 90 TYR A N 1
ATOM 672 C CA . TYR A 1 90 ? 15.244 -1.603 -13.238 1.00 70.38 90 TYR A CA 1
ATOM 673 C C . TYR A 1 90 ? 14.799 -3.069 -13.120 1.00 70.38 90 TYR A C 1
ATOM 675 O O . TYR A 1 90 ? 13.786 -3.463 -13.697 1.00 70.38 90 TYR A O 1
ATOM 683 N N . VAL A 1 91 ? 15.523 -3.885 -12.345 1.00 68.94 91 VAL A N 1
ATOM 684 C CA . VAL A 1 91 ? 15.132 -5.281 -12.076 1.00 68.94 91 VAL A CA 1
ATOM 685 C C . VAL A 1 91 ? 13.768 -5.332 -11.391 1.00 68.94 91 VAL A C 1
ATOM 687 O O . VAL A 1 91 ? 12.901 -6.111 -11.785 1.00 68.94 91 VAL A O 1
ATOM 690 N N . MET A 1 92 ? 13.558 -4.469 -10.395 1.00 63.41 92 MET A N 1
ATOM 691 C CA . MET A 1 92 ? 12.302 -4.398 -9.658 1.00 63.41 92 MET A CA 1
ATOM 692 C C . MET A 1 92 ? 11.138 -3.956 -10.547 1.00 63.41 92 MET A C 1
ATOM 694 O O . MET A 1 92 ? 10.080 -4.582 -10.501 1.00 63.41 92 MET A O 1
ATOM 698 N N . SER A 1 93 ? 11.321 -2.921 -11.375 1.00 63.75 93 SER A N 1
ATOM 699 C CA . SER A 1 93 ? 10.269 -2.494 -12.305 1.00 63.75 93 SER A CA 1
ATOM 700 C C . SER A 1 93 ? 9.932 -3.600 -13.301 1.00 63.75 93 SER A C 1
ATOM 702 O O . SER A 1 93 ? 8.762 -3.896 -13.497 1.00 63.75 93 SER A O 1
ATOM 704 N N . ALA A 1 94 ? 10.938 -4.295 -13.841 1.00 71.81 94 ALA A N 1
ATOM 705 C CA . ALA A 1 94 ? 10.716 -5.399 -14.770 1.00 71.81 94 ALA A CA 1
ATOM 706 C C . ALA A 1 94 ? 9.954 -6.578 -14.130 1.00 71.81 94 ALA A C 1
ATOM 708 O O . ALA A 1 94 ? 9.090 -7.174 -14.775 1.00 71.81 94 ALA A O 1
ATOM 709 N N . ILE A 1 95 ? 10.239 -6.913 -12.864 1.00 70.56 95 ILE A N 1
ATOM 710 C CA . ILE A 1 95 ? 9.495 -7.939 -12.111 1.00 70.56 95 ILE A CA 1
ATOM 711 C C . ILE A 1 95 ? 8.055 -7.487 -11.855 1.00 70.56 95 ILE A C 1
ATOM 713 O O . ILE A 1 95 ? 7.128 -8.275 -12.044 1.00 70.56 95 ILE A O 1
ATOM 717 N N . ALA A 1 96 ? 7.854 -6.234 -11.441 1.00 66.50 96 ALA A N 1
ATOM 718 C CA . ALA A 1 96 ? 6.525 -5.688 -11.188 1.00 66.50 96 ALA A CA 1
ATOM 719 C C . ALA A 1 96 ? 5.673 -5.676 -12.465 1.00 66.50 96 ALA A C 1
ATOM 721 O O . ALA A 1 96 ? 4.557 -6.196 -12.453 1.00 66.50 96 ALA A O 1
ATOM 722 N N . ASP A 1 97 ? 6.223 -5.179 -13.573 1.00 71.19 97 ASP A N 1
ATOM 723 C CA . ASP A 1 97 ? 5.544 -5.120 -14.868 1.00 71.19 97 ASP A CA 1
ATOM 724 C C . ASP A 1 97 ? 5.159 -6.523 -15.351 1.00 71.19 97 ASP A C 1
ATOM 726 O O . ASP A 1 97 ? 4.014 -6.765 -15.743 1.00 71.19 97 ASP A O 1
ATOM 730 N N . LYS A 1 98 ? 6.086 -7.486 -15.252 1.00 78.56 98 LYS A N 1
ATOM 731 C CA . LYS A 1 98 ? 5.823 -8.876 -15.636 1.00 78.56 98 LYS A CA 1
ATOM 732 C C . LYS A 1 98 ? 4.777 -9.529 -14.736 1.00 78.56 98 LYS A C 1
ATOM 734 O O . LYS A 1 98 ? 3.892 -10.206 -15.246 1.00 78.56 98 LYS A O 1
ATOM 739 N N . SER A 1 99 ? 4.842 -9.300 -13.426 1.00 71.31 99 SER A N 1
ATOM 740 C CA . SER A 1 99 ? 3.884 -9.853 -12.464 1.00 71.31 99 SER A CA 1
ATOM 741 C C . SER A 1 99 ? 2.474 -9.313 -12.691 1.00 71.31 99 SER A C 1
ATOM 743 O O . SER A 1 99 ? 1.514 -10.079 -12.666 1.00 71.31 99 SER A O 1
ATOM 745 N N . ILE A 1 100 ? 2.346 -8.009 -12.951 1.00 74.25 100 ILE A N 1
ATOM 746 C CA . ILE A 1 100 ? 1.058 -7.377 -13.252 1.00 74.25 100 ILE A CA 1
ATOM 747 C C . ILE A 1 100 ? 0.503 -7.908 -14.575 1.00 74.25 100 ILE A C 1
ATOM 749 O O . ILE A 1 100 ? -0.655 -8.314 -14.601 1.00 74.25 100 ILE A O 1
ATOM 753 N N . SER A 1 101 ? 1.319 -7.972 -15.636 1.00 75.12 101 SER A N 1
ATOM 754 C CA . SER A 1 101 ? 0.911 -8.551 -16.927 1.00 75.12 101 SER A CA 1
ATOM 755 C C . SER A 1 101 ? 0.408 -9.978 -16.747 1.00 75.12 101 SER A C 1
ATOM 757 O O . SER A 1 101 ? -0.706 -10.283 -17.147 1.00 75.12 101 SER A O 1
ATOM 759 N N . THR A 1 102 ? 1.172 -10.831 -16.061 1.00 79.44 102 THR A N 1
ATOM 760 C CA . THR A 1 102 ? 0.800 -12.232 -15.830 1.00 79.44 102 THR A CA 1
ATOM 761 C C . THR A 1 102 ? -0.519 -12.361 -15.067 1.00 79.44 102 THR A C 1
ATOM 763 O O . THR A 1 102 ? -1.344 -13.195 -15.425 1.00 79.44 102 THR A O 1
ATOM 766 N N . ILE A 1 103 ? -0.761 -11.527 -14.049 1.00 74.44 103 ILE A N 1
ATOM 767 C CA . ILE A 1 103 ? -2.040 -11.518 -13.318 1.00 74.44 103 ILE A CA 1
ATOM 768 C C . ILE A 1 103 ? -3.186 -11.027 -14.214 1.00 74.44 103 ILE A C 1
ATOM 770 O O . ILE A 1 103 ? -4.275 -11.590 -14.165 1.00 74.44 103 ILE A O 1
ATOM 774 N N . MET A 1 104 ? -2.959 -10.000 -15.036 1.00 76.50 104 MET A N 1
ATOM 775 C CA . MET A 1 104 ? -3.978 -9.469 -15.948 1.00 76.50 104 MET A CA 1
ATOM 776 C C . MET A 1 104 ? -4.312 -10.432 -17.092 1.00 76.50 104 MET A C 1
ATOM 778 O O . MET A 1 104 ? -5.458 -10.479 -17.536 1.00 76.50 104 MET A O 1
ATOM 782 N N . ASP A 1 105 ? -3.335 -11.216 -17.543 1.00 79.75 105 ASP A N 1
ATOM 783 C CA . ASP A 1 105 ? -3.479 -12.172 -18.640 1.00 79.75 105 ASP A CA 1
ATOM 784 C C . ASP A 1 105 ? -4.188 -13.469 -18.218 1.00 79.75 105 ASP A C 1
ATOM 786 O O . ASP A 1 105 ? -4.677 -14.207 -19.078 1.00 79.75 105 ASP A O 1
ATOM 790 N N . GLN A 1 106 ? -4.291 -13.743 -16.912 1.00 79.25 106 GLN A N 1
ATOM 791 C CA . GLN A 1 106 ? -4.955 -14.938 -16.397 1.00 79.25 106 GLN A CA 1
ATOM 792 C C . GLN A 1 106 ? -6.441 -14.988 -16.796 1.00 79.25 106 GLN A C 1
ATOM 794 O O . GLN A 1 106 ? -7.161 -14.003 -16.591 1.00 79.25 106 GLN A O 1
ATOM 799 N N . PRO A 1 107 ? -6.950 -16.139 -17.289 1.00 74.81 107 PRO A N 1
ATOM 800 C CA . PRO A 1 107 ? -8.356 -16.293 -17.657 1.00 74.81 107 PRO A CA 1
ATOM 801 C C . PRO A 1 107 ? -9.306 -15.916 -16.520 1.00 74.81 107 PRO A C 1
ATOM 803 O O . PRO A 1 107 ? -10.298 -15.235 -16.757 1.00 74.81 107 PRO A O 1
ATOM 806 N N . GLN A 1 108 ? -8.962 -16.248 -15.269 1.00 75.19 108 GLN A N 1
ATOM 807 C CA . GLN A 1 108 ? -9.782 -15.901 -14.105 1.00 75.19 108 GLN A CA 1
ATOM 808 C C . GLN A 1 108 ? -9.904 -14.382 -13.917 1.00 75.19 108 GLN A C 1
ATOM 810 O O . GLN A 1 108 ? -10.967 -13.891 -13.539 1.00 75.19 108 GLN A O 1
ATOM 815 N N . PHE A 1 109 ? -8.837 -13.623 -14.195 1.00 72.06 109 PHE A N 1
ATOM 816 C CA . PHE A 1 109 ? -8.870 -12.165 -14.126 1.00 72.06 109 PHE A CA 1
ATOM 817 C C . PHE A 1 109 ? -9.623 -11.573 -15.318 1.00 72.06 109 PHE A C 1
ATOM 819 O O . PHE A 1 109 ? -10.502 -10.740 -15.112 1.00 72.06 109 PHE A O 1
ATOM 826 N N . ARG A 1 110 ? -9.360 -12.035 -16.546 1.00 74.25 110 ARG A N 1
ATOM 827 C CA . ARG A 1 110 ? -10.037 -11.559 -17.771 1.00 74.25 110 ARG A CA 1
ATOM 828 C C . ARG A 1 110 ? -11.536 -11.847 -17.768 1.00 74.25 110 ARG A C 1
ATOM 830 O O . ARG A 1 110 ? -12.325 -11.025 -18.220 1.00 74.25 110 ARG A O 1
ATOM 837 N N . GLU A 1 111 ? -11.938 -12.994 -17.231 1.00 77.94 111 GLU A N 1
ATOM 838 C CA . GLU A 1 111 ? -13.342 -13.375 -17.092 1.00 77.94 111 GLU A CA 1
ATOM 839 C C . GLU A 1 111 ? -14.018 -12.749 -15.873 1.00 77.94 111 GLU A C 1
ATOM 841 O O . GLU A 1 111 ? -15.251 -12.708 -15.819 1.00 77.94 111 GLU A O 1
ATOM 846 N N . SER A 1 112 ? -13.241 -12.231 -14.918 1.00 74.75 112 SER A N 1
ATOM 847 C CA . SER A 1 112 ? -13.798 -11.483 -13.799 1.00 74.75 112 SER A CA 1
ATOM 848 C C . SER A 1 112 ? -14.512 -10.226 -14.293 1.00 74.75 112 SER A C 1
ATOM 850 O O . SER A 1 112 ? -14.215 -9.664 -15.351 1.00 74.75 112 SER A O 1
ATOM 852 N N . THR A 1 113 ? -15.448 -9.735 -13.485 1.00 58.50 113 THR A N 1
ATOM 853 C CA . THR A 1 113 ? -16.114 -8.456 -13.745 1.00 58.50 113 THR A CA 1
ATOM 854 C C . THR A 1 113 ? -15.108 -7.316 -13.907 1.00 58.50 113 THR A C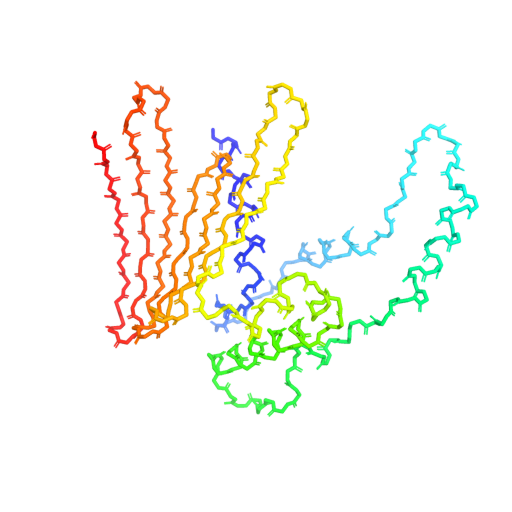 1
ATOM 856 O O . THR A 1 113 ? -15.366 -6.440 -14.725 1.00 58.50 113 THR A O 1
ATOM 859 N N . LEU A 1 114 ? -13.956 -7.368 -13.219 1.00 54.47 114 LEU A N 1
ATOM 860 C CA . LEU A 1 114 ? -12.819 -6.445 -13.345 1.00 54.47 114 LEU A CA 1
ATOM 861 C C . LEU A 1 114 ? -12.128 -6.527 -14.713 1.00 54.47 114 LEU A C 1
ATOM 863 O O . LEU A 1 114 ? -11.943 -5.496 -15.351 1.00 54.47 114 LEU A O 1
ATOM 867 N N . GLY A 1 115 ? -11.772 -7.725 -15.185 1.00 60.66 115 GLY A N 1
ATOM 868 C CA . GLY A 1 115 ? -11.113 -7.901 -16.485 1.00 60.66 115 GLY A CA 1
ATOM 869 C C . GLY A 1 115 ? -12.020 -7.532 -17.655 1.00 60.66 115 GLY A C 1
ATOM 870 O O . GLY A 1 115 ? -11.586 -6.858 -18.581 1.00 60.66 115 GLY A O 1
ATOM 871 N N . ARG A 1 116 ? -13.316 -7.861 -17.560 1.00 66.19 116 ARG A N 1
ATOM 872 C CA . ARG A 1 116 ? -14.320 -7.462 -18.560 1.00 66.19 116 ARG A CA 1
ATOM 873 C C . ARG A 1 116 ? -14.621 -5.959 -18.547 1.00 66.19 116 ARG A C 1
ATOM 875 O O . ARG A 1 116 ? -14.992 -5.411 -19.580 1.00 66.19 116 ARG A O 1
ATOM 882 N N . THR A 1 117 ? -14.479 -5.279 -17.402 1.00 57.56 117 THR A N 1
ATOM 883 C CA . THR A 1 117 ? -14.649 -3.814 -17.317 1.00 57.56 117 THR A CA 1
ATOM 884 C C . THR A 1 117 ? -13.379 -3.029 -17.616 1.00 57.56 117 THR A C 1
ATOM 886 O O . THR A 1 117 ? -13.505 -1.867 -17.987 1.00 57.56 117 THR A O 1
ATOM 889 N N . ALA A 1 118 ? -12.187 -3.626 -17.534 1.00 54.81 118 ALA A N 1
ATOM 890 C CA . ALA A 1 118 ? -10.929 -2.963 -17.885 1.00 54.81 118 ALA A CA 1
ATOM 891 C C . ALA A 1 118 ? -10.925 -2.444 -19.336 1.00 54.81 118 ALA A C 1
ATOM 893 O O . ALA A 1 118 ? -10.465 -1.331 -19.579 1.00 54.81 118 ALA A O 1
ATOM 894 N N . ASP A 1 119 ? -11.537 -3.185 -20.265 1.00 54.19 119 ASP A N 1
ATOM 895 C CA . ASP A 1 119 ? -11.653 -2.781 -21.673 1.00 54.19 119 ASP A CA 1
ATOM 896 C C . ASP A 1 119 ? -12.733 -1.707 -21.920 1.00 54.19 119 ASP A C 1
ATOM 898 O O . ASP A 1 119 ? -12.740 -1.057 -22.962 1.00 54.19 119 ASP A O 1
ATOM 902 N N . THR A 1 120 ? -13.665 -1.503 -20.979 1.00 49.91 120 THR A N 1
ATOM 903 C CA . THR A 1 120 ? -14.851 -0.637 -21.177 1.00 49.91 120 THR A CA 1
ATOM 904 C C . THR A 1 120 ? -14.881 0.587 -20.249 1.00 49.91 120 THR A C 1
ATOM 906 O O . THR A 1 120 ? -15.589 1.558 -20.519 1.00 49.91 120 THR A O 1
ATOM 909 N N . VAL A 1 121 ? -14.124 0.589 -19.150 1.00 48.78 121 VAL A N 1
ATOM 910 C CA . VAL A 1 121 ? -14.223 1.601 -18.090 1.00 48.78 121 VAL A CA 1
ATOM 911 C C . VAL A 1 121 ? -12.904 2.350 -17.949 1.00 48.78 121 VAL A C 1
ATOM 913 O O . VAL A 1 121 ? -12.107 2.125 -17.046 1.00 48.78 121 VAL A O 1
ATOM 916 N N . GLU A 1 122 ? -12.733 3.365 -18.788 1.00 49.44 122 GLU A N 1
ATOM 917 C CA . GLU A 1 122 ? -11.688 4.385 -18.628 1.00 49.44 122 GLU A CA 1
ATOM 918 C C . GLU A 1 122 ? -11.921 5.289 -17.387 1.00 49.44 122 GLU A C 1
ATOM 920 O O . GLU A 1 122 ? -11.180 6.233 -17.123 1.00 49.44 122 GLU A O 1
ATOM 925 N N . LYS A 1 123 ? -12.956 5.037 -16.572 1.00 54.50 123 LYS A N 1
ATOM 926 C CA . LYS A 1 123 ? -13.374 5.905 -15.462 1.00 54.50 123 LYS A CA 1
ATOM 927 C C . LYS A 1 123 ? -13.242 5.212 -14.110 1.00 54.50 123 LYS A C 1
ATOM 929 O O . LYS A 1 123 ? -14.150 4.520 -13.682 1.00 54.50 123 LYS A O 1
ATOM 934 N N . ASN A 1 124 ? -12.149 5.517 -13.411 1.00 57.84 124 ASN A N 1
ATOM 935 C CA . ASN A 1 124 ? -11.959 5.313 -11.970 1.00 57.84 124 ASN A CA 1
ATOM 936 C C . ASN A 1 124 ? -12.346 3.915 -11.461 1.00 57.84 124 ASN A C 1
ATOM 938 O O . ASN A 1 124 ? -13.455 3.703 -10.972 1.00 57.84 124 ASN A O 1
ATOM 942 N N . LEU A 1 125 ? -11.400 2.981 -11.488 1.00 69.75 125 LEU A N 1
ATOM 943 C CA . LEU A 1 125 ? -11.582 1.699 -10.822 1.00 69.75 125 LEU A CA 1
ATOM 944 C C . LEU A 1 125 ? -11.580 1.930 -9.305 1.00 69.75 125 LEU A C 1
ATOM 946 O O . LEU A 1 125 ? -10.580 2.393 -8.759 1.00 69.75 125 LEU A O 1
ATOM 950 N N . VAL A 1 126 ? -12.687 1.618 -8.631 1.00 80.31 126 VAL A N 1
ATOM 951 C CA . VAL A 1 126 ? -12.778 1.582 -7.166 1.00 80.31 126 VAL A CA 1
ATOM 952 C C . VAL A 1 126 ? -13.180 0.171 -6.768 1.00 80.31 126 VAL A C 1
ATOM 954 O O . VAL A 1 126 ? -14.277 -0.277 -7.087 1.00 80.31 126 VAL A O 1
ATOM 957 N N . GLN A 1 127 ? -12.293 -0.524 -6.069 1.00 82.94 127 GLN A N 1
ATOM 958 C CA . GLN A 1 127 ? -12.540 -1.844 -5.518 1.00 82.94 127 GLN A CA 1
ATOM 959 C C . GLN A 1 127 ? -12.523 -1.762 -4.000 1.00 82.94 127 GLN A C 1
ATOM 961 O O . GLN A 1 127 ? -11.590 -1.242 -3.390 1.00 82.94 127 GLN A O 1
ATOM 966 N N . GLU A 1 128 ? -13.564 -2.300 -3.386 1.00 88.62 128 GLU A N 1
ATOM 967 C CA . GLU A 1 128 ? -13.680 -2.385 -1.943 1.00 88.62 128 GLU A CA 1
ATOM 968 C C . GLU A 1 128 ? -13.743 -3.851 -1.534 1.00 88.62 128 GLU A C 1
ATOM 970 O O . GLU A 1 128 ? -14.590 -4.602 -2.009 1.00 88.62 128 GLU A O 1
ATOM 975 N N . VAL A 1 129 ? -12.831 -4.251 -0.655 1.00 87.31 129 VAL A N 1
ATOM 976 C CA . VAL A 1 129 ? -12.789 -5.585 -0.066 1.00 87.31 129 VAL A CA 1
ATOM 977 C C . VAL A 1 129 ? -12.921 -5.417 1.439 1.00 87.31 129 VAL A C 1
ATOM 979 O O . VAL A 1 129 ? -12.048 -4.840 2.089 1.00 87.31 129 VAL A O 1
ATOM 982 N N . ALA A 1 130 ? -14.026 -5.899 1.995 1.00 89.56 130 ALA A N 1
ATOM 983 C CA . ALA A 1 130 ? -14.245 -5.954 3.432 1.00 89.56 130 ALA A CA 1
ATOM 984 C C . ALA A 1 130 ? -14.126 -7.406 3.904 1.00 89.56 130 ALA A C 1
ATOM 986 O O . 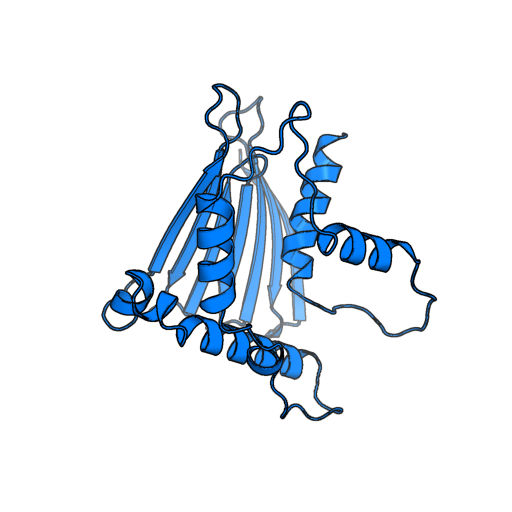ALA A 1 130 ? -14.700 -8.308 3.302 1.00 89.56 130 ALA A O 1
ATOM 987 N N . PHE A 1 131 ? -13.372 -7.628 4.974 1.00 88.25 131 PHE A N 1
ATOM 988 C CA . PHE A 1 131 ? -13.176 -8.933 5.599 1.00 88.25 131 PHE A CA 1
ATOM 989 C C . PHE A 1 131 ? -12.970 -8.741 7.103 1.00 88.25 131 PHE A C 1
ATOM 991 O O . PHE A 1 131 ? -12.457 -7.716 7.535 1.00 88.25 131 PHE A O 1
ATOM 998 N N . GLY A 1 132 ? -13.395 -9.679 7.940 1.00 84.69 132 GLY A N 1
ATOM 999 C CA . GLY A 1 132 ? -13.361 -9.493 9.396 1.00 84.69 132 GLY A CA 1
ATOM 1000 C C . GLY A 1 132 ? -14.601 -10.061 10.067 1.00 84.69 132 GLY A C 1
ATOM 1001 O O . GLY A 1 132 ? -15.555 -10.425 9.389 1.00 84.69 132 GLY A O 1
ATOM 1002 N N . GLY A 1 133 ? -14.517 -10.232 11.385 1.00 67.81 133 GLY A N 1
ATOM 1003 C CA . GLY A 1 133 ? -15.280 -11.268 12.078 1.00 67.81 133 GLY A CA 1
ATOM 1004 C C . GLY A 1 133 ? -16.784 -11.029 12.198 1.00 67.81 133 GLY A C 1
ATOM 1005 O O . GLY A 1 133 ? -17.256 -9.907 12.332 1.00 67.81 133 GLY A O 1
ATOM 1006 N N . GLU A 1 134 ? -17.507 -12.144 12.218 1.00 77.62 134 GLU A N 1
ATOM 1007 C CA . GLU A 1 134 ? -18.963 -12.232 12.393 1.00 77.62 134 GLU A CA 1
ATOM 1008 C C . GLU A 1 134 ? -19.407 -11.998 13.849 1.00 77.62 134 GLU A C 1
ATOM 1010 O O . GLU A 1 134 ? -20.595 -11.875 14.134 1.00 77.62 134 GLU A O 1
ATOM 1015 N N . ALA A 1 135 ? -18.455 -11.944 14.787 1.00 83.56 135 ALA A N 1
ATOM 1016 C CA . ALA A 1 135 ? -18.728 -11.723 16.201 1.00 83.56 135 ALA A CA 1
ATOM 1017 C C . ALA A 1 135 ? -18.984 -10.239 16.506 1.00 83.56 135 ALA A C 1
ATOM 1019 O O . ALA A 1 135 ? -18.326 -9.360 15.954 1.00 83.56 135 ALA A O 1
ATOM 1020 N N . GLU A 1 136 ? -19.854 -9.974 17.482 1.00 80.25 136 GLU A N 1
ATOM 1021 C CA . GLU A 1 136 ? -20.321 -8.632 17.880 1.00 80.25 136 GLU A CA 1
ATOM 1022 C C . GLU A 1 136 ? -19.190 -7.639 18.237 1.00 80.25 136 GLU A C 1
ATOM 1024 O O . GLU A 1 136 ? -19.364 -6.431 18.132 1.00 80.25 136 GLU A O 1
ATOM 1029 N N . ASN A 1 137 ? -17.999 -8.139 18.591 1.00 84.88 137 ASN A N 1
ATOM 1030 C CA . ASN A 1 137 ? -16.816 -7.336 18.936 1.00 84.88 137 ASN A CA 1
ATOM 1031 C C . ASN A 1 137 ? -15.619 -7.546 17.992 1.00 84.88 137 ASN A C 1
ATOM 1033 O O . ASN A 1 137 ? -14.484 -7.185 18.326 1.00 84.88 137 ASN A O 1
ATOM 1037 N N . ALA A 1 138 ? -15.823 -8.176 16.836 1.00 87.25 138 ALA A N 1
ATOM 1038 C CA . ALA A 1 138 ? -14.744 -8.389 15.888 1.00 87.25 138 ALA A CA 1
ATOM 1039 C C . ALA A 1 138 ? -14.402 -7.097 15.135 1.00 87.25 138 ALA A C 1
ATOM 1041 O O . ALA A 1 138 ? -15.262 -6.310 14.751 1.00 87.25 138 ALA A O 1
ATOM 1042 N N . THR A 1 139 ? -13.108 -6.871 14.904 1.00 87.12 139 THR A N 1
ATOM 1043 C CA . THR A 1 139 ? -12.669 -5.743 14.080 1.00 87.12 139 THR A CA 1
ATOM 1044 C C . THR A 1 139 ? -12.935 -6.049 12.608 1.00 87.12 139 THR A C 1
ATOM 1046 O O . THR A 1 139 ? -12.419 -7.029 12.071 1.00 87.12 139 THR A O 1
ATOM 1049 N N . GLN A 1 140 ? -13.715 -5.192 11.949 1.00 92.88 140 GLN A N 1
ATOM 1050 C CA . GLN A 1 140 ? -13.880 -5.223 10.500 1.00 92.88 140 GLN A CA 1
ATOM 1051 C C . GLN A 1 140 ? -12.641 -4.615 9.837 1.00 92.88 140 GLN A C 1
ATOM 1053 O O . GLN A 1 140 ? -12.259 -3.482 10.133 1.00 92.88 140 GLN A O 1
ATOM 1058 N N . HIS A 1 141 ? -12.033 -5.351 8.915 1.00 93.00 141 HIS A N 1
ATOM 1059 C CA . HIS A 1 141 ? -10.984 -4.852 8.041 1.00 93.00 141 HIS A CA 1
ATOM 1060 C C . HIS A 1 141 ? -11.600 -4.460 6.697 1.00 93.00 141 HIS A C 1
ATOM 1062 O O . HIS A 1 141 ? -12.413 -5.180 6.120 1.00 93.00 141 HIS A O 1
ATOM 1068 N N . LYS A 1 142 ? -11.219 -3.293 6.192 1.00 94.94 142 LYS A N 1
ATOM 1069 C CA . LYS A 1 142 ? -11.684 -2.757 4.918 1.00 94.94 142 LYS A CA 1
ATOM 1070 C C . LYS A 1 142 ? -10.489 -2.253 4.130 1.00 94.94 142 LYS A C 1
ATOM 1072 O O . LYS A 1 142 ? -9.724 -1.418 4.608 1.00 94.94 142 LYS A O 1
ATOM 1077 N N . LEU A 1 143 ? -10.348 -2.764 2.919 1.00 91.81 143 LEU A N 1
ATOM 1078 C CA . LEU A 1 143 ? -9.332 -2.386 1.956 1.00 91.81 143 LEU A CA 1
ATOM 1079 C C . LEU A 1 143 ? -10.035 -1.752 0.759 1.00 91.81 143 LEU A C 1
ATOM 1081 O O . LEU A 1 143 ? -10.862 -2.379 0.106 1.00 91.81 143 LEU A O 1
ATOM 1085 N N . ASN A 1 144 ? -9.738 -0.486 0.504 1.00 93.44 144 ASN A N 1
ATOM 1086 C CA . ASN A 1 144 ? -10.273 0.268 -0.616 1.00 93.44 144 ASN A CA 1
ATOM 1087 C C . ASN A 1 144 ? -9.125 0.606 -1.562 1.00 93.44 144 ASN A C 1
ATOM 1089 O O . ASN A 1 144 ? -8.192 1.320 -1.196 1.00 93.44 144 ASN A O 1
ATOM 1093 N N . PHE A 1 145 ? -9.189 0.055 -2.761 1.00 92.06 145 PHE A N 1
ATOM 1094 C CA . PHE A 1 145 ? -8.233 0.283 -3.820 1.00 92.06 145 PHE A CA 1
ATOM 1095 C C . PHE A 1 145 ? -8.878 1.149 -4.896 1.00 92.06 145 PHE A C 1
ATOM 1097 O O . PHE A 1 145 ? -9.953 0.836 -5.397 1.00 92.06 145 PHE A O 1
ATOM 1104 N N . GLN A 1 146 ? -8.227 2.252 -5.240 1.00 89.69 146 GLN A N 1
ATOM 1105 C CA . GLN A 1 146 ? -8.722 3.227 -6.195 1.00 89.69 146 GLN A CA 1
ATOM 1106 C C . GLN A 1 146 ? -7.629 3.564 -7.209 1.00 89.69 146 GLN A C 1
ATOM 1108 O O . GLN A 1 146 ? -6.593 4.116 -6.844 1.00 89.69 146 GLN A O 1
ATOM 1113 N N . ILE A 1 147 ? -7.881 3.302 -8.490 1.00 85.12 147 ILE A N 1
ATOM 1114 C CA . ILE A 1 147 ? -7.030 3.748 -9.599 1.00 85.12 147 ILE A CA 1
ATOM 1115 C C . ILE A 1 147 ? -7.756 4.855 -10.358 1.00 85.12 147 ILE A C 1
ATOM 1117 O O . ILE A 1 147 ? -8.886 4.687 -10.809 1.00 85.12 147 ILE A O 1
ATOM 1121 N N . GLN A 1 148 ? -7.078 5.982 -10.539 1.00 84.69 148 GLN A N 1
ATOM 1122 C CA . GLN A 1 148 ? -7.526 7.118 -11.336 1.00 84.69 148 GLN A CA 1
ATOM 1123 C C . GLN A 1 148 ? -6.589 7.269 -12.538 1.00 84.69 148 GLN A C 1
ATOM 1125 O O . GLN A 1 148 ? -5.600 8.003 -12.475 1.00 84.69 148 GLN A O 1
ATOM 1130 N N . ALA A 1 149 ? -6.897 6.564 -13.630 1.00 76.31 149 ALA A N 1
ATOM 1131 C CA . ALA A 1 149 ? -6.034 6.463 -14.811 1.00 76.31 149 ALA A CA 1
ATOM 1132 C C . ALA A 1 149 ? -5.671 7.838 -15.411 1.00 76.31 149 ALA A C 1
ATOM 1134 O O . ALA A 1 149 ? -4.490 8.144 -15.565 1.00 76.31 149 ALA A O 1
ATOM 1135 N N . PHE A 1 150 ? -6.658 8.719 -15.624 1.00 81.44 150 PHE A N 1
ATOM 1136 C CA . PHE A 1 150 ? -6.434 10.075 -16.158 1.00 81.44 150 PHE A CA 1
ATOM 1137 C C . PHE A 1 150 ? -5.578 10.977 -15.260 1.00 81.44 150 PHE A C 1
ATOM 1139 O O . PHE A 1 150 ? -4.926 11.898 -15.743 1.00 81.44 150 PHE A O 1
ATOM 1146 N N . GLN A 1 151 ? -5.586 10.732 -13.948 1.00 83.62 151 GLN A N 1
ATOM 1147 C CA . GLN A 1 151 ? -4.745 11.458 -12.990 1.00 83.62 151 GLN A CA 1
ATOM 1148 C C . GLN A 1 151 ? -3.402 10.755 -12.760 1.00 83.62 151 GLN A C 1
ATOM 1150 O O . GLN A 1 151 ? -2.575 11.250 -11.994 1.00 83.62 151 GLN A O 1
ATOM 1155 N N . SER A 1 152 ? -3.196 9.599 -13.398 1.00 87.94 152 SER A N 1
ATOM 1156 C CA . SER A 1 152 ? -2.048 8.717 -13.199 1.00 87.94 152 SER A CA 1
ATOM 1157 C C . SER A 1 152 ? -1.793 8.447 -11.711 1.00 87.94 152 SER A C 1
ATOM 1159 O O . SER A 1 152 ? -0.656 8.510 -11.239 1.00 87.94 152 SER A O 1
ATOM 1161 N N . GLN A 1 153 ? -2.874 8.210 -10.960 1.00 91.44 153 GLN A N 1
ATOM 1162 C CA . GLN A 1 153 ? -2.850 8.074 -9.507 1.00 91.44 153 GLN A CA 1
ATOM 1163 C C . GLN A 1 153 ? -3.435 6.729 -9.077 1.00 91.44 153 GLN A C 1
ATOM 1165 O O . GLN A 1 153 ? -4.508 6.339 -9.529 1.00 91.44 153 GLN A O 1
ATOM 1170 N N . ALA A 1 154 ? -2.757 6.053 -8.156 1.00 92.12 154 ALA A N 1
ATOM 1171 C CA . ALA A 1 154 ? -3.256 4.874 -7.463 1.00 92.12 154 ALA A CA 1
ATOM 1172 C C . ALA A 1 154 ? -3.302 5.156 -5.960 1.00 92.12 154 ALA A C 1
ATOM 1174 O O . ALA A 1 154 ? -2.366 5.716 -5.391 1.00 92.12 154 ALA A O 1
ATOM 1175 N N . ARG A 1 155 ? -4.399 4.781 -5.309 1.00 95.19 155 ARG A N 1
ATOM 1176 C CA . ARG A 1 155 ? -4.629 4.968 -3.881 1.00 95.19 155 ARG A CA 1
ATOM 1177 C C . ARG A 1 155 ? -5.081 3.653 -3.271 1.00 95.19 155 ARG A C 1
ATOM 1179 O O . ARG A 1 155 ? -6.005 3.023 -3.766 1.00 95.19 155 ARG A O 1
ATOM 1186 N N . LEU A 1 156 ? -4.461 3.271 -2.169 1.00 95.50 156 LEU A N 1
ATOM 1187 C CA . LEU A 1 156 ? -4.850 2.116 -1.376 1.00 95.50 156 LEU A CA 1
ATOM 1188 C C . LEU A 1 156 ? -5.110 2.594 0.049 1.00 95.50 156 LEU A C 1
ATOM 1190 O O . LEU A 1 156 ? -4.227 3.144 0.695 1.00 95.50 156 LEU A O 1
ATOM 1194 N N . LYS A 1 157 ? -6.331 2.416 0.540 1.00 96.56 157 LYS A N 1
ATOM 1195 C CA . LYS A 1 157 ? -6.736 2.790 1.892 1.00 96.56 157 LYS A CA 1
ATOM 1196 C C . LYS A 1 157 ? -7.108 1.539 2.667 1.00 96.56 157 LYS A C 1
ATOM 1198 O O . LYS A 1 157 ? -7.977 0.781 2.254 1.00 96.56 157 LYS A O 1
ATOM 1203 N N . TYR A 1 158 ? -6.479 1.364 3.813 1.00 95.12 158 TYR A N 1
ATOM 1204 C CA . TYR A 1 158 ? -6.794 0.330 4.778 1.00 95.12 158 TYR A CA 1
ATOM 1205 C C . TYR A 1 158 ? -7.484 0.948 5.998 1.00 95.12 158 TYR A C 1
ATOM 1207 O O . TYR A 1 158 ? -7.127 2.029 6.468 1.00 95.12 158 TYR A O 1
ATOM 1215 N N . THR A 1 159 ? -8.510 0.276 6.501 1.00 95.06 159 THR A N 1
ATOM 1216 C CA . THR A 1 159 ? -9.287 0.662 7.681 1.00 95.06 159 THR A CA 1
ATOM 1217 C C . THR A 1 159 ? -9.520 -0.584 8.524 1.00 95.06 159 THR A C 1
ATOM 1219 O O . THR A 1 159 ? -9.905 -1.623 7.999 1.00 95.06 159 THR A O 1
ATOM 1222 N N . GLY A 1 160 ? -9.261 -0.494 9.824 1.00 92.56 160 GLY A N 1
ATOM 1223 C CA . GLY A 1 160 ? -9.390 -1.609 10.758 1.00 92.56 160 GLY A CA 1
ATOM 1224 C C . GLY A 1 160 ? -8.883 -1.193 12.131 1.00 92.56 160 GLY A C 1
ATOM 1225 O O . GLY A 1 160 ? -9.278 -0.151 12.644 1.00 92.56 160 GLY A O 1
ATOM 1226 N N . LEU A 1 161 ? -7.957 -1.971 12.701 1.00 89.94 161 LEU A N 1
ATOM 1227 C CA . LEU A 1 161 ? -7.298 -1.628 13.974 1.00 89.94 161 LEU A CA 1
ATOM 1228 C C . LEU A 1 161 ? -6.543 -0.295 13.910 1.00 89.94 161 LEU A C 1
ATOM 1230 O O . LEU A 1 161 ? -6.513 0.464 14.870 1.00 89.94 161 LEU A O 1
ATOM 1234 N N . THR A 1 162 ? -5.918 -0.039 12.768 1.00 92.38 162 THR A N 1
ATOM 1235 C CA . THR A 1 162 ? -5.294 1.231 12.418 1.00 92.38 162 THR A CA 1
ATOM 1236 C C . THR A 1 162 ? -5.798 1.620 11.040 1.00 92.38 162 THR A C 1
ATOM 1238 O O . THR A 1 162 ? -6.243 0.757 10.274 1.00 92.38 162 THR A O 1
ATOM 1241 N N . ASN A 1 163 ? -5.738 2.904 10.718 1.00 95.38 163 ASN A N 1
ATOM 1242 C CA . ASN A 1 163 ? -6.046 3.359 9.378 1.00 95.38 163 ASN A CA 1
ATOM 1243 C C . ASN A 1 163 ? -4.749 3.748 8.692 1.00 95.38 163 ASN A C 1
ATOM 1245 O O . ASN A 1 163 ? -3.934 4.476 9.257 1.00 95.38 163 ASN A O 1
ATOM 1249 N N . ALA A 1 164 ? -4.579 3.266 7.471 1.00 96.81 164 ALA A N 1
ATOM 1250 C CA . ALA A 1 164 ? -3.437 3.610 6.653 1.00 96.81 164 ALA A CA 1
ATOM 1251 C C . ALA A 1 164 ? -3.907 3.993 5.254 1.00 96.81 164 ALA A C 1
ATOM 1253 O O . ALA A 1 164 ? -4.895 3.459 4.746 1.00 96.81 164 ALA A O 1
ATOM 1254 N N . ALA A 1 165 ? -3.200 4.918 4.627 1.00 97.12 165 ALA A N 1
ATOM 1255 C CA . ALA A 1 165 ? -3.381 5.257 3.234 1.00 97.12 165 ALA A CA 1
ATOM 1256 C C . ALA A 1 165 ? -2.034 5.229 2.526 1.00 97.12 165 ALA A C 1
ATOM 1258 O O . ALA A 1 165 ? -0.999 5.619 3.054 1.00 97.12 165 ALA A O 1
ATOM 1259 N N . PHE A 1 166 ? -2.081 4.753 1.301 1.00 96.69 166 PHE A N 1
ATOM 1260 C CA . PHE A 1 166 ? -0.977 4.693 0.379 1.00 96.69 166 PHE A CA 1
ATOM 1261 C C . PHE A 1 166 ? -1.412 5.406 -0.887 1.00 96.69 166 PHE A C 1
ATOM 1263 O O . PHE A 1 166 ? -2.529 5.210 -1.374 1.00 96.69 166 PHE A O 1
ATOM 1270 N N . LEU A 1 167 ? -0.531 6.236 -1.419 1.00 96.62 167 LEU A N 1
ATOM 1271 C CA . LEU A 1 167 ? -0.779 7.028 -2.602 1.00 96.62 167 LEU A CA 1
ATOM 1272 C C . LEU A 1 167 ? 0.448 6.993 -3.500 1.00 96.62 167 LEU A C 1
ATOM 1274 O O . LEU A 1 167 ? 1.542 7.374 -3.094 1.00 96.62 167 LEU A O 1
ATOM 1278 N N . TYR A 1 168 ? 0.236 6.600 -4.745 1.00 94.81 168 TYR A N 1
ATOM 1279 C CA . TYR A 1 168 ? 1.238 6.659 -5.791 1.00 94.81 168 TYR A CA 1
ATOM 1280 C C . TYR A 1 168 ? 0.750 7.566 -6.915 1.00 94.81 168 TYR A C 1
ATOM 1282 O O . TYR A 1 168 ? -0.365 7.405 -7.412 1.00 94.81 168 TYR A O 1
ATOM 1290 N N . ARG A 1 169 ? 1.582 8.529 -7.314 1.00 94.62 169 ARG A N 1
ATOM 1291 C CA . ARG A 1 169 ? 1.338 9.409 -8.462 1.00 94.62 169 ARG A CA 1
ATOM 1292 C C . ARG A 1 169 ? 2.423 9.160 -9.497 1.00 94.62 169 ARG A C 1
ATOM 1294 O O . ARG A 1 169 ? 3.550 9.620 -9.325 1.00 94.62 169 ARG A O 1
ATOM 1301 N N . ALA A 1 170 ? 2.086 8.466 -10.579 1.00 86.06 170 ALA A N 1
ATOM 1302 C CA . ALA A 1 170 ? 3.056 8.075 -11.598 1.00 86.06 170 ALA A CA 1
ATOM 1303 C C . ALA A 1 170 ? 3.680 9.297 -12.294 1.00 86.06 170 ALA A C 1
ATOM 1305 O O . ALA A 1 170 ? 4.887 9.326 -12.515 1.00 86.06 170 ALA A O 1
ATOM 1306 N N . ARG A 1 171 ? 2.888 10.353 -12.543 1.00 88.25 171 ARG A N 1
ATOM 1307 C CA . ARG A 1 171 ? 3.339 11.574 -13.240 1.00 88.25 171 ARG A CA 1
ATOM 1308 C C . ARG A 1 171 ? 4.511 12.282 -12.552 1.00 88.25 171 ARG A C 1
ATOM 1310 O O . ARG A 1 171 ? 5.382 12.808 -13.234 1.00 88.25 171 ARG A O 1
ATOM 1317 N N . SER A 1 172 ? 4.524 12.311 -11.222 1.00 92.69 172 SER A N 1
ATOM 1318 C CA . SER A 1 172 ? 5.576 12.944 -10.412 1.00 92.69 172 SER A CA 1
ATOM 1319 C C . SER A 1 172 ? 6.479 11.926 -9.711 1.00 92.69 172 SER A C 1
ATOM 1321 O O . SER A 1 172 ? 7.323 12.298 -8.897 1.00 92.69 172 SER A O 1
ATOM 1323 N N . SER A 1 173 ? 6.270 10.632 -9.982 1.00 91.88 173 SER A N 1
ATOM 1324 C CA . SER A 1 173 ? 6.899 9.516 -9.269 1.00 91.88 173 SER A CA 1
ATOM 1325 C C . SER A 1 173 ? 6.789 9.644 -7.741 1.00 91.88 173 SER A C 1
ATOM 1327 O O . SER A 1 173 ? 7.669 9.194 -7.013 1.00 91.88 173 SER A O 1
ATOM 1329 N N . THR A 1 174 ? 5.730 10.291 -7.244 1.00 93.88 174 THR A N 1
ATOM 1330 C CA . THR A 1 174 ? 5.561 10.569 -5.814 1.00 93.88 174 THR A CA 1
ATOM 1331 C C . THR A 1 174 ? 4.928 9.378 -5.130 1.00 93.88 174 THR A C 1
ATOM 1333 O O . THR A 1 174 ? 3.891 8.873 -5.567 1.00 93.88 174 THR A O 1
ATOM 1336 N N . PHE A 1 175 ? 5.524 8.992 -4.015 1.00 95.50 175 PHE A N 1
ATOM 1337 C CA . PHE A 1 175 ? 5.008 7.980 -3.119 1.00 95.50 175 PHE A CA 1
ATOM 1338 C C . PHE A 1 175 ? 4.664 8.647 -1.795 1.00 95.50 175 PHE A C 1
ATOM 1340 O O . PHE A 1 175 ? 5.522 9.297 -1.206 1.00 95.50 175 PHE A O 1
ATOM 1347 N N . ALA A 1 176 ? 3.432 8.503 -1.324 1.00 96.31 176 ALA A N 1
ATOM 1348 C CA . ALA A 1 176 ? 3.020 8.996 -0.020 1.00 96.31 176 ALA A CA 1
ATOM 1349 C C . ALA A 1 176 ? 2.346 7.884 0.776 1.00 96.31 176 ALA A C 1
ATOM 1351 O O . ALA A 1 176 ? 1.507 7.137 0.270 1.00 96.31 176 ALA A O 1
ATOM 1352 N N . PHE A 1 177 ? 2.727 7.795 2.036 1.00 96.88 177 PHE A N 1
ATOM 1353 C CA . PHE A 1 177 ? 2.221 6.840 2.995 1.00 96.88 177 PHE A CA 1
ATOM 1354 C C . PHE A 1 177 ? 1.746 7.597 4.227 1.00 96.88 177 PHE A C 1
ATOM 1356 O O . PHE A 1 177 ? 2.456 8.457 4.742 1.00 96.88 177 PHE A O 1
ATOM 1363 N N . GLU A 1 178 ? 0.549 7.282 4.699 1.00 97.19 178 GLU A N 1
ATOM 1364 C CA . GLU A 1 178 ? -0.068 7.924 5.849 1.00 97.19 178 GLU A CA 1
ATOM 1365 C C . GLU A 1 178 ? -0.612 6.862 6.798 1.00 97.19 178 GLU A C 1
ATOM 1367 O O . GLU A 1 178 ? -1.273 5.916 6.375 1.00 97.19 178 GLU A O 1
ATOM 1372 N N . ILE A 1 179 ? -0.377 7.042 8.092 1.00 96.88 179 ILE A N 1
ATOM 1373 C CA . ILE A 1 179 ? -1.037 6.310 9.171 1.00 96.88 179 ILE A CA 1
ATOM 1374 C C . ILE A 1 179 ? -1.835 7.336 9.960 1.00 96.88 179 ILE A C 1
ATOM 1376 O O . ILE A 1 179 ? -1.286 8.360 10.362 1.00 96.88 179 ILE A O 1
ATOM 1380 N N . PHE A 1 180 ? -3.115 7.069 10.200 1.00 94.81 180 PHE A N 1
ATOM 1381 C CA . PHE A 1 180 ? -3.960 7.949 10.996 1.00 94.81 180 PHE A CA 1
ATOM 1382 C C . PHE A 1 180 ? -4.742 7.187 12.061 1.00 94.81 180 PHE A C 1
ATOM 1384 O O . PHE A 1 180 ? -5.428 6.192 11.803 1.00 94.81 180 PHE A O 1
ATOM 1391 N N . GLU A 1 181 ? -4.647 7.687 13.287 1.00 94.19 181 GLU A N 1
ATOM 1392 C CA . GLU A 1 181 ? -5.293 7.118 14.462 1.00 94.19 181 GLU A CA 1
ATOM 1393 C C . GLU A 1 181 ? -6.321 8.107 15.008 1.00 94.19 181 GLU A C 1
ATOM 1395 O O . GLU A 1 181 ? -6.021 9.280 15.248 1.00 94.19 181 GLU A O 1
ATOM 1400 N N . LYS A 1 182 ? -7.557 7.627 15.177 1.00 91.19 182 LYS A N 1
ATOM 1401 C CA . LYS A 1 182 ? -8.626 8.389 15.826 1.00 91.19 182 LYS A CA 1
ATOM 1402 C C . LYS A 1 182 ? -8.476 8.247 17.330 1.00 91.19 182 LYS A C 1
ATOM 1404 O O . LYS A 1 182 ? -8.380 7.129 17.834 1.00 91.19 182 LYS A O 1
ATOM 1409 N N . LEU A 1 183 ? -8.498 9.363 18.044 1.00 89.44 183 LEU A N 1
ATOM 1410 C CA . LEU A 1 183 ? -8.308 9.346 19.487 1.00 89.44 183 LEU A CA 1
ATOM 1411 C C . LEU A 1 183 ? -9.633 9.040 20.192 1.00 89.44 183 LEU A C 1
ATOM 1413 O O . LEU A 1 183 ? -10.639 9.694 19.915 1.00 89.44 183 LEU A O 1
ATOM 1417 N N . PRO A 1 184 ? -9.664 8.089 21.140 1.00 83.88 184 PRO A N 1
ATOM 1418 C CA . PRO A 1 184 ? -10.910 7.673 21.785 1.00 83.88 184 PRO A CA 1
ATOM 1419 C C . PRO A 1 184 ? -11.563 8.797 22.601 1.00 83.88 184 PRO A C 1
ATOM 1421 O O . PRO A 1 184 ? -12.783 8.839 22.728 1.00 83.88 184 PRO A O 1
ATOM 1424 N N . TYR A 1 185 ? -10.763 9.727 23.128 1.00 84.31 185 TYR A N 1
ATOM 1425 C CA . TYR A 1 185 ? -11.238 10.823 23.977 1.00 84.31 185 TYR A CA 1
ATOM 1426 C C . TYR A 1 185 ? -11.756 12.034 23.195 1.00 84.31 185 TYR A C 1
ATOM 1428 O O . TYR A 1 185 ? -12.396 12.905 23.777 1.00 84.31 185 TYR A O 1
ATOM 1436 N N . ALA A 1 186 ? -11.507 12.099 21.887 1.00 79.19 186 ALA A N 1
ATOM 1437 C CA . ALA A 1 186 ? -11.892 13.232 21.065 1.00 79.19 186 ALA A CA 1
ATOM 1438 C C . ALA A 1 186 ? -12.382 12.741 19.703 1.00 79.19 186 ALA A C 1
ATOM 1440 O O . ALA A 1 186 ? -11.600 12.456 18.802 1.00 79.19 186 ALA A O 1
ATOM 1441 N N . GLN A 1 187 ? -13.708 12.675 19.549 1.00 78.62 187 GLN A N 1
ATOM 1442 C CA . GLN A 1 187 ? -14.384 12.079 18.386 1.00 78.62 187 GLN A CA 1
ATOM 1443 C C . GLN A 1 187 ? -13.987 12.686 17.027 1.00 78.62 187 GLN A C 1
ATOM 1445 O O . GLN A 1 187 ? -14.236 12.071 15.991 1.00 78.62 187 GLN A O 1
ATOM 1450 N N . LYS A 1 188 ? -13.393 13.885 17.023 1.00 87.00 188 LYS A N 1
ATOM 1451 C CA . LYS A 1 188 ? -12.970 14.605 15.815 1.00 87.00 188 LYS A CA 1
ATOM 1452 C C . LYS A 1 188 ? -11.455 14.738 15.663 1.00 87.00 188 LYS A C 1
ATOM 1454 O O . LYS A 1 188 ? -11.015 15.116 14.585 1.00 87.00 188 LYS A O 1
ATOM 1459 N N . GLN A 1 189 ? -10.677 14.395 16.690 1.00 93.19 189 GLN A N 1
ATOM 1460 C CA . GLN A 1 189 ? -9.229 14.558 16.635 1.00 93.19 189 GLN A CA 1
ATOM 1461 C C . GLN A 1 189 ? -8.571 13.338 16.002 1.00 93.19 189 GLN A C 1
ATOM 1463 O O . GLN A 1 189 ? -8.901 12.187 16.318 1.00 93.19 189 GLN A O 1
ATOM 1468 N N . GLN A 1 190 ? -7.606 13.601 15.129 1.00 94.00 190 GLN A N 1
ATOM 1469 C CA . GLN A 1 190 ? -6.800 12.564 14.503 1.00 94.00 190 GLN A CA 1
ATOM 1470 C C . GLN A 1 190 ? -5.322 12.936 14.542 1.00 94.00 190 GLN A C 1
ATOM 1472 O O . GLN A 1 190 ? -4.924 14.058 14.221 1.00 94.00 190 GLN A O 1
ATOM 1477 N N . LEU A 1 191 ? -4.510 11.953 14.919 1.00 94.81 191 LEU A N 1
ATOM 1478 C CA . LEU A 1 191 ? -3.067 12.006 14.755 1.00 94.81 191 LEU A CA 1
ATOM 1479 C C . LEU A 1 191 ? -2.734 11.375 13.405 1.00 94.81 191 LEU A C 1
ATOM 1481 O O . LEU A 1 191 ? -3.088 10.221 13.170 1.00 94.81 191 LEU A O 1
ATOM 1485 N N . VAL A 1 192 ? -2.053 12.119 12.538 1.00 96.88 192 VAL A N 1
ATOM 1486 C CA . VAL A 1 192 ? -1.637 11.666 11.208 1.00 96.88 192 VAL A CA 1
ATOM 1487 C C . VAL A 1 192 ? -0.117 11.677 11.135 1.00 96.88 192 VAL A C 1
ATOM 1489 O O . VAL A 1 192 ? 0.513 12.726 11.245 1.00 96.88 192 VAL A O 1
ATOM 1492 N N . LEU A 1 193 ? 0.482 10.510 10.927 1.00 97.19 193 LEU A N 1
ATOM 1493 C CA . LEU A 1 193 ? 1.886 10.372 10.560 1.00 97.19 193 LEU A CA 1
ATOM 1494 C C . LEU A 1 193 ? 1.957 10.156 9.052 1.00 97.19 193 LEU A C 1
ATOM 1496 O O . LEU A 1 193 ? 1.337 9.227 8.542 1.00 97.19 193 LEU A O 1
ATOM 1500 N N . SER A 1 194 ? 2.720 10.982 8.345 1.00 97.31 194 SER A N 1
ATOM 1501 C CA . SER A 1 194 ? 2.904 10.859 6.900 1.00 97.31 194 SER A CA 1
ATOM 1502 C C . SER A 1 194 ? 4.377 10.795 6.521 1.00 97.31 194 SER A C 1
ATOM 1504 O O . SER A 1 194 ? 5.231 11.437 7.137 1.00 97.31 194 SER A O 1
ATOM 1506 N N . HIS A 1 195 ? 4.666 10.014 5.487 1.00 97.50 195 HIS A N 1
ATOM 1507 C CA . HIS A 1 195 ? 5.960 9.930 4.833 1.00 97.50 195 HIS A CA 1
ATOM 1508 C C . HIS A 1 195 ? 5.755 10.065 3.329 1.00 97.50 195 HIS A C 1
ATOM 1510 O O . HIS A 1 195 ? 5.030 9.281 2.722 1.00 97.50 195 HIS A O 1
ATOM 1516 N N . GLU A 1 196 ? 6.386 11.065 2.730 1.00 97.12 196 GLU A N 1
ATOM 1517 C CA . GLU A 1 196 ? 6.351 11.310 1.295 1.00 97.12 196 GLU A CA 1
ATOM 1518 C C . GLU A 1 196 ? 7.760 11.224 0.708 1.00 97.12 196 GLU A C 1
ATOM 1520 O O . GLU A 1 196 ? 8.700 11.852 1.199 1.00 97.12 196 GLU A O 1
ATOM 1525 N N . LEU A 1 197 ? 7.896 10.465 -0.374 1.00 92.62 197 LEU A N 1
ATOM 1526 C CA . LEU A 1 197 ? 9.110 10.310 -1.157 1.00 92.62 197 LEU A CA 1
ATOM 1527 C C . LEU A 1 197 ? 8.890 10.917 -2.544 1.00 92.62 197 LEU A C 1
ATOM 1529 O O . LEU A 1 197 ? 7.956 10.550 -3.264 1.00 92.62 197 LEU A O 1
ATOM 1533 N N . ARG A 1 198 ? 9.784 11.830 -2.933 1.00 95.56 198 ARG A N 1
ATOM 1534 C CA . ARG A 1 198 ? 9.834 12.456 -4.262 1.00 95.56 198 ARG A CA 1
ATOM 1535 C C . ARG A 1 198 ? 11.199 12.162 -4.896 1.00 95.56 198 ARG A C 1
ATOM 1537 O O . ARG A 1 198 ? 12.123 12.960 -4.737 1.00 95.56 198 ARG A O 1
ATOM 1544 N N . PRO A 1 199 ? 11.363 11.022 -5.601 1.00 83.75 199 PRO A N 1
ATOM 1545 C CA . PRO A 1 199 ? 12.654 10.567 -6.127 1.00 83.75 199 PRO A CA 1
ATOM 1546 C C . PRO A 1 199 ? 13.302 11.558 -7.095 1.00 83.75 199 PRO A C 1
ATOM 1548 O O . PRO A 1 199 ? 14.515 11.744 -7.053 1.00 83.75 199 PRO A O 1
ATOM 1551 N N . GLN A 1 200 ? 12.493 12.238 -7.915 1.00 88.19 200 GLN A N 1
ATOM 1552 C CA . GLN A 1 200 ? 12.971 13.239 -8.876 1.00 88.19 200 GLN A CA 1
ATOM 1553 C C . GLN A 1 200 ? 13.667 14.418 -8.179 1.00 88.19 200 GLN A C 1
ATOM 1555 O O . GLN A 1 200 ? 14.654 14.942 -8.684 1.00 88.19 200 GLN A O 1
ATOM 1560 N N . GLU A 1 201 ? 13.196 14.785 -6.985 1.00 93.38 201 GLU A N 1
ATOM 1561 C CA . GLU A 1 201 ? 13.777 15.849 -6.160 1.00 93.38 201 GLU A CA 1
ATOM 1562 C C . GLU A 1 201 ? 14.798 15.316 -5.143 1.00 93.38 201 GLU A C 1
ATOM 1564 O O . GLU A 1 201 ? 15.482 16.097 -4.488 1.00 93.38 201 GLU A O 1
ATOM 1569 N N . ARG A 1 202 ? 14.904 13.988 -4.987 1.00 91.75 202 ARG A N 1
ATOM 1570 C CA . ARG A 1 202 ? 15.660 13.317 -3.914 1.00 91.75 202 ARG A CA 1
ATOM 1571 C C . ARG A 1 202 ? 15.252 13.779 -2.508 1.00 91.75 202 ARG A C 1
ATOM 1573 O O . ARG A 1 202 ? 16.068 13.782 -1.590 1.00 91.75 202 ARG A O 1
ATOM 1580 N N . VAL A 1 203 ? 13.984 14.150 -2.333 1.00 93.31 203 VAL A N 1
ATOM 1581 C CA . VAL A 1 203 ? 13.446 14.627 -1.053 1.00 93.31 203 VAL A CA 1
ATOM 1582 C C . VAL A 1 203 ? 12.614 13.535 -0.387 1.00 93.31 203 VAL A C 1
ATOM 1584 O O . VAL A 1 203 ? 11.802 12.864 -1.030 1.00 93.31 203 VAL A O 1
ATOM 1587 N N . SER A 1 204 ? 12.806 13.396 0.924 1.00 95.75 204 SER A N 1
ATOM 1588 C CA . SER A 1 204 ? 11.998 12.569 1.816 1.00 95.75 204 SER A CA 1
ATOM 1589 C C . SER A 1 204 ? 11.431 13.454 2.919 1.00 95.75 204 SER A C 1
ATOM 1591 O O . SER A 1 204 ? 12.188 13.997 3.722 1.00 95.75 204 SER A O 1
ATOM 1593 N N . ASN A 1 205 ? 10.109 13.577 2.974 1.00 97.19 205 ASN A N 1
ATOM 1594 C CA . ASN A 1 205 ? 9.406 14.384 3.962 1.00 97.19 205 ASN A CA 1
ATOM 1595 C C . ASN A 1 205 ? 8.693 13.473 4.953 1.00 97.19 205 ASN A C 1
ATOM 1597 O O . ASN A 1 205 ? 7.846 12.678 4.557 1.00 97.19 205 ASN A O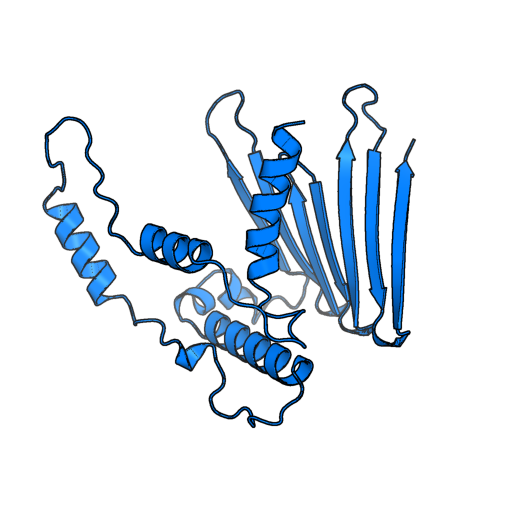 1
ATOM 1601 N N . VAL A 1 206 ? 9.001 13.613 6.237 1.00 97.50 206 VAL A N 1
ATOM 1602 C CA . VAL A 1 206 ? 8.243 12.973 7.315 1.00 97.50 206 VAL A CA 1
ATOM 1603 C C . VAL A 1 206 ? 7.531 14.073 8.077 1.00 97.50 206 VAL A C 1
ATOM 1605 O O . VAL A 1 206 ? 8.173 15.029 8.510 1.00 97.50 206 VAL A O 1
ATOM 1608 N N . SER A 1 207 ? 6.215 13.962 8.226 1.00 97.12 207 SER A N 1
ATOM 1609 C CA . SER A 1 207 ? 5.448 14.940 8.990 1.00 97.12 207 SER A CA 1
ATOM 1610 C C . SER A 1 207 ? 4.471 14.271 9.942 1.00 97.12 207 SER A C 1
ATOM 1612 O O . SER A 1 207 ? 3.901 13.217 9.657 1.00 97.12 207 SER A O 1
ATOM 1614 N N . VAL A 1 208 ? 4.300 14.905 11.096 1.00 97.31 208 VAL A N 1
ATOM 1615 C CA . VAL A 1 208 ? 3.274 14.566 12.073 1.00 97.31 208 VAL A CA 1
ATOM 1616 C C . VAL A 1 208 ? 2.294 15.723 12.082 1.00 97.31 208 VAL A C 1
ATOM 1618 O O . VAL A 1 208 ? 2.685 16.863 12.330 1.00 97.31 208 VAL A O 1
ATOM 1621 N N . ARG A 1 209 ? 1.029 15.435 11.795 1.00 96.81 209 ARG A N 1
ATOM 1622 C CA . ARG A 1 209 ? -0.054 16.410 11.829 1.00 96.81 209 ARG A CA 1
ATOM 1623 C C . ARG A 1 209 ? -1.060 16.005 12.893 1.00 96.81 209 ARG A C 1
ATOM 1625 O O . ARG A 1 209 ? -1.432 14.839 13.003 1.00 96.81 209 ARG A O 1
ATOM 1632 N N . TRP A 1 210 ? -1.486 16.987 13.669 1.00 95.81 210 TRP A N 1
ATOM 1633 C CA . TRP A 1 210 ? -2.587 16.851 14.605 1.00 95.81 210 TRP A CA 1
ATOM 1634 C C . TRP A 1 210 ? -3.756 17.672 14.082 1.00 95.81 210 TRP A C 1
ATOM 1636 O O . TRP A 1 210 ? -3.666 18.900 14.034 1.00 95.81 210 TRP A O 1
ATOM 1646 N N . ASP A 1 211 ? -4.828 17.001 13.675 1.00 91.19 211 ASP A N 1
ATOM 1647 C CA . ASP A 1 211 ? -6.041 17.672 13.213 1.00 91.19 211 ASP A CA 1
ATOM 1648 C C . ASP A 1 211 ? -7.023 17.763 14.392 1.00 91.19 211 ASP A C 1
ATOM 1650 O O . ASP A 1 211 ? -7.373 16.735 14.981 1.00 91.19 211 ASP A O 1
ATOM 1654 N N . TRP A 1 212 ? -7.389 18.998 14.763 1.00 87.44 212 TRP A N 1
ATOM 1655 C CA . TRP A 1 212 ? -8.252 19.338 15.905 1.00 87.44 212 TRP A CA 1
ATOM 1656 C C . TRP A 1 212 ? -9.741 19.318 15.555 1.00 87.44 212 TRP A C 1
ATOM 1658 O O . TRP A 1 212 ? -10.097 19.795 14.453 1.00 87.44 212 TRP A O 1
#

Foldseek 3Di:
DVVVVVVVVVVVVVVVVDPDDDDDDDDDDDPVVVVVVVVVVDPDDDDDPPDPPPPPVVVVVVVVVVVVPPPPDPCQQQPPPDDPPDDPVVNRVVSVVSNVCSCLPDPVNCVDPNVVCVVPDLAKDWDKDWDWDPDPPIWIWIWIWIDNVVQQKTKIWIDTPWTKIWIAGPVQRKTKIKTWDQDPVDNFKIWIWMWMQRVVVRDIDTDIDIDD

Radius of gyration: 21.75 Å; chains: 1; bounding box: 49×58×46 Å

pLDDT: mean 70.35, std 21.43, range [30.83, 97.5]

Secondary structure (DSSP, 8-state):
-HHHHHHHHHHHHHHTTS--S--SS--PPPTHHHHHHHHHHS-----STT-----HHHHHHHHHHHHH-----GGGTS-TT--TTS-HHHHHHHHHHHHHHHHHHSHHHHHSHHHHHHTT--S-EEEEEEEE-SSTTPPEEEEEEEEEGGGTEEEEEEESSSEEEEEEEGGGTEEEEEEEEE-TT-TT-EEEEEEEEEGGGTEEEEEEEEE-

Sequence (212 aa):
MLKLRQVFAFMIVFAVALPGFAQGAPSRAPATITRGVQALAAPSVLLYNGETLITADLIENYKRVQAEKETLKISDFIPLTISPSADSGYVMSAIADKSISTIMDQPQFRESTLGRTADTVEKNLVQEVAFGGEAENATQHKLNFQIQAFQSQARLKYTGLTNAAFLYRARSSTFAFEIFEKLPYAQKQQLVLSHELRPQERVSNVSVRWDW